Protein AF-A0A1Q9BQ95-F1 (afdb_monomer)

Mean predicted aligned error: 15.98 Å

pLDDT: mean 78.34, std 15.78, range [41.81, 95.62]

Foldseek 3Di:
DDPPPPQDADPVRHRLLLQLVNVHVQADPVSHRQLPDLVNVRVQADPVSDRQCPDLVRHPQADPVRHGQLLDLVNVRVQADPVRHRQLPDLVNCHVLADPVSHGPLVVVCCVPPPPPDPPPPCPVLVVVVVVCVVVPFDKDAFDWAAPPPVPDDDPDRTDTARMWTDDPVGIDTDHDDPPPPVVHDPVSVRDDD

Structure (mmCIF, N/CA/C/O backbone):
data_AF-A0A1Q9BQ95-F1
#
_entry.id   AF-A0A1Q9BQ95-F1
#
loop_
_atom_site.group_PDB
_atom_site.id
_atom_site.type_symbol
_atom_site.label_atom_id
_atom_site.label_alt_id
_atom_site.label_comp_id
_atom_site.label_asym_id
_atom_site.label_entity_id
_atom_site.label_seq_id
_atom_site.pdbx_PDB_ins_code
_atom_site.Cartn_x
_atom_site.Cartn_y
_atom_site.Cartn_z
_atom_site.occupancy
_atom_site.B_iso_or_equiv
_atom_site.auth_seq_id
_atom_site.auth_comp_id
_atom_site.auth_asym_id
_atom_site.auth_atom_id
_atom_site.pdbx_PDB_model_num
ATOM 1 N N . MET A 1 1 ? 40.239 18.089 -3.382 1.00 42.66 1 MET A N 1
ATOM 2 C CA . MET A 1 1 ? 39.044 18.071 -2.507 1.00 42.66 1 MET A CA 1
ATOM 3 C C . MET A 1 1 ? 37.860 18.615 -3.298 1.00 42.66 1 MET A C 1
ATOM 5 O O . MET A 1 1 ? 37.881 19.783 -3.655 1.00 42.66 1 MET A O 1
ATOM 9 N N . ALA A 1 2 ? 36.881 17.781 -3.662 1.00 45.66 2 ALA A N 1
ATOM 10 C CA . ALA A 1 2 ? 35.714 18.238 -4.421 1.00 45.66 2 ALA A CA 1
ATOM 11 C C . ALA A 1 2 ? 34.747 18.983 -3.486 1.00 45.66 2 ALA A C 1
ATOM 13 O O . ALA A 1 2 ? 34.166 18.387 -2.578 1.00 45.66 2 ALA A O 1
ATOM 14 N N . THR A 1 3 ? 34.589 20.291 -3.681 1.00 49.84 3 THR A N 1
ATOM 15 C CA . THR A 1 3 ? 33.637 21.112 -2.930 1.00 49.84 3 THR A CA 1
ATOM 16 C C . THR A 1 3 ? 32.211 20.692 -3.296 1.00 49.84 3 THR A C 1
ATOM 18 O O . THR A 1 3 ? 31.736 20.909 -4.409 1.00 49.84 3 THR A O 1
ATOM 21 N N . ARG A 1 4 ? 31.500 20.053 -2.358 1.00 57.25 4 ARG A N 1
ATOM 22 C CA . ARG A 1 4 ? 30.067 19.745 -2.501 1.00 57.25 4 ARG A CA 1
ATOM 23 C C . ARG A 1 4 ? 29.286 21.059 -2.525 1.00 57.25 4 ARG A C 1
ATOM 25 O O . ARG A 1 4 ? 28.937 21.602 -1.482 1.00 57.25 4 ARG A O 1
ATOM 32 N N . THR A 1 5 ? 29.006 21.580 -3.717 1.00 62.25 5 THR A N 1
ATOM 33 C CA . THR A 1 5 ? 28.144 22.752 -3.894 1.00 62.25 5 THR A CA 1
ATOM 34 C C . THR A 1 5 ? 26.729 22.390 -3.442 1.00 62.25 5 THR A C 1
ATOM 36 O O . THR A 1 5 ? 26.029 21.614 -4.098 1.00 62.25 5 THR A O 1
ATOM 39 N N . ILE A 1 6 ? 26.293 22.928 -2.303 1.00 66.94 6 ILE A N 1
ATOM 40 C CA . ILE A 1 6 ? 24.918 22.757 -1.828 1.00 66.94 6 ILE A CA 1
ATOM 41 C C . ILE A 1 6 ? 24.011 23.536 -2.783 1.00 66.94 6 ILE A C 1
ATOM 43 O O . ILE A 1 6 ? 23.937 24.764 -2.746 1.00 66.94 6 ILE A O 1
ATOM 47 N N . ARG A 1 7 ? 23.336 22.822 -3.689 1.00 70.94 7 ARG A N 1
ATOM 48 C CA . ARG A 1 7 ? 22.369 23.423 -4.614 1.00 70.94 7 ARG A CA 1
ATOM 49 C C . ARG A 1 7 ? 21.190 23.967 -3.803 1.00 70.94 7 ARG A C 1
ATOM 51 O O . ARG A 1 7 ? 20.366 23.186 -3.327 1.00 70.94 7 ARG A O 1
ATOM 58 N N . LYS A 1 8 ? 21.106 25.294 -3.652 1.00 81.50 8 LYS A N 1
ATOM 59 C CA . LYS A 1 8 ? 19.970 25.966 -3.000 1.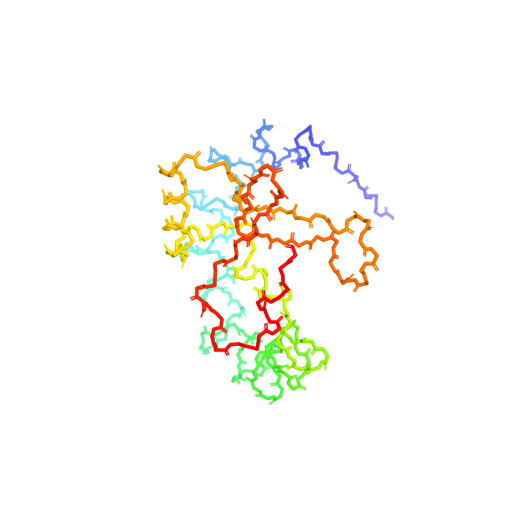00 81.50 8 LYS A CA 1
ATOM 60 C C . LYS A 1 8 ? 18.659 25.549 -3.683 1.00 81.50 8 LYS A C 1
ATOM 62 O O . LYS A 1 8 ? 18.527 25.634 -4.908 1.00 81.50 8 LYS A O 1
ATOM 67 N N . LYS A 1 9 ? 17.708 25.057 -2.884 1.00 90.62 9 LYS A N 1
ATOM 68 C CA . LYS A 1 9 ? 16.341 24.744 -3.323 1.00 90.62 9 LYS A CA 1
ATOM 69 C C . LYS A 1 9 ? 15.585 26.052 -3.595 1.00 90.62 9 LYS A C 1
ATOM 71 O O . LYS A 1 9 ? 15.891 27.078 -2.996 1.00 90.62 9 LYS A O 1
ATOM 76 N N . CYS A 1 10 ? 14.637 26.028 -4.528 1.00 92.06 10 CYS A N 1
ATOM 77 C CA . CYS A 1 10 ? 13.718 27.144 -4.755 1.00 92.06 10 CYS A CA 1
ATOM 78 C C . CYS A 1 10 ? 12.721 27.267 -3.577 1.00 92.06 10 CYS A C 1
ATOM 80 O O . CYS A 1 10 ? 12.642 26.331 -2.775 1.00 92.06 10 CYS A O 1
ATOM 82 N N . PRO A 1 11 ? 11.932 28.356 -3.466 1.00 92.50 11 PRO A N 1
ATOM 83 C CA . PRO A 1 11 ? 10.886 28.484 -2.437 1.00 92.50 11 PRO A CA 1
ATOM 84 C C . PRO A 1 11 ? 9.874 27.325 -2.427 1.00 92.50 11 PRO A C 1
ATOM 86 O O . PRO A 1 11 ? 9.298 27.024 -1.392 1.00 92.50 11 PRO A O 1
ATOM 89 N N . HIS A 1 12 ? 9.725 26.598 -3.538 1.00 90.25 12 HIS A N 1
ATOM 90 C CA . HIS A 1 12 ? 8.885 25.396 -3.639 1.00 90.25 12 HIS A CA 1
ATOM 91 C C . HIS A 1 12 ? 9.584 24.099 -3.174 1.00 90.25 12 HIS A C 1
ATOM 93 O O . HIS A 1 12 ? 9.119 22.998 -3.465 1.00 90.25 12 HIS A O 1
ATOM 99 N N . GLY A 1 13 ? 10.764 24.186 -2.548 1.00 90.94 13 GLY A N 1
ATOM 100 C CA . GLY A 1 13 ? 11.507 23.035 -2.017 1.00 90.94 13 GLY A CA 1
ATOM 101 C C . GLY A 1 13 ? 12.155 22.116 -3.067 1.00 90.94 13 GLY A C 1
ATOM 102 O O . GLY A 1 13 ? 12.732 21.083 -2.716 1.00 90.94 13 GLY A O 1
ATOM 103 N N . ARG A 1 14 ? 12.105 22.477 -4.356 1.00 89.75 14 ARG A N 1
ATOM 104 C CA . ARG A 1 14 ? 12.671 21.703 -5.479 1.00 89.75 14 ARG A CA 1
ATOM 105 C C . ARG A 1 14 ? 13.996 22.301 -5.954 1.00 89.75 14 ARG A C 1
ATOM 107 O O . ARG A 1 14 ? 14.307 23.459 -5.687 1.00 89.75 14 ARG A O 1
ATOM 114 N N . GLN A 1 15 ? 14.797 21.535 -6.697 1.00 91.75 15 GLN A N 1
ATOM 115 C CA . GLN A 1 15 ? 15.918 22.132 -7.434 1.00 91.75 15 GLN A CA 1
ATOM 116 C C . GLN A 1 15 ? 15.349 23.092 -8.486 1.00 91.75 15 GLN A C 1
ATOM 118 O O . GLN A 1 15 ? 14.455 22.702 -9.235 1.00 91.75 15 GLN A O 1
ATOM 123 N N . ARG A 1 16 ? 15.852 24.334 -8.555 1.00 90.12 16 ARG A N 1
ATOM 124 C CA . ARG A 1 16 ? 15.245 25.405 -9.373 1.00 90.12 16 ARG A CA 1
ATOM 125 C C . ARG A 1 16 ? 15.034 25.007 -10.839 1.00 90.12 16 ARG A C 1
ATOM 127 O O . ARG A 1 16 ? 13.977 25.272 -11.393 1.00 90.12 16 ARG A O 1
ATOM 134 N N . HIS A 1 17 ? 15.989 24.292 -11.438 1.00 91.62 17 HIS A N 1
ATOM 135 C CA . HIS A 1 17 ? 15.889 23.830 -12.828 1.00 91.62 17 HIS A CA 1
ATOM 136 C C . HIS A 1 17 ? 14.876 22.687 -13.057 1.00 91.62 17 HIS A C 1
ATOM 138 O O . HIS A 1 17 ? 14.529 22.426 -14.202 1.00 91.62 17 HIS A O 1
ATOM 144 N N . LEU A 1 18 ? 14.391 22.025 -11.999 1.00 91.94 18 LEU A N 1
ATOM 145 C CA . LEU A 1 18 ? 13.373 20.960 -12.033 1.00 91.94 18 LEU A CA 1
ATOM 146 C C . LEU A 1 18 ? 12.042 21.408 -11.409 1.00 91.94 18 LEU A C 1
ATOM 148 O O . LEU A 1 18 ? 11.187 20.579 -11.093 1.00 91.94 18 LEU A O 1
ATOM 152 N N . CYS A 1 19 ? 11.870 22.705 -11.161 1.00 93.44 19 CYS A N 1
ATOM 153 C CA . CYS A 1 19 ? 10.651 23.232 -10.573 1.00 93.44 19 CYS A CA 1
ATOM 154 C C . CYS A 1 19 ? 9.703 23.714 -11.685 1.00 93.44 19 CYS A C 1
ATOM 156 O O . CYS A 1 19 ? 10.066 24.648 -12.402 1.00 93.44 19 CYS A O 1
ATOM 158 N N . PRO A 1 20 ? 8.507 23.114 -11.833 1.00 91.38 20 PRO A N 1
ATOM 159 C CA . PRO A 1 20 ? 7.539 23.536 -12.844 1.00 91.38 20 PRO A CA 1
ATOM 160 C C . PRO A 1 20 ? 6.974 24.928 -12.556 1.00 91.38 20 PRO A C 1
ATOM 162 O O . PRO A 1 2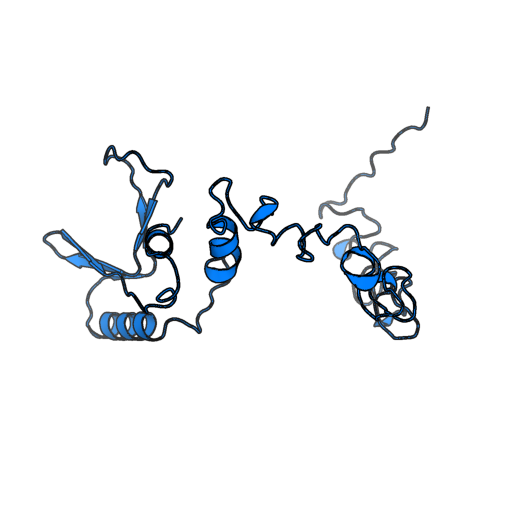0 ? 6.677 25.659 -13.491 1.00 91.38 20 PRO A O 1
ATOM 165 N N . ASP A 1 21 ? 6.884 25.316 -11.284 1.00 92.50 21 ASP A N 1
ATOM 166 C CA . ASP A 1 21 ? 6.356 26.620 -10.859 1.00 92.50 21 ASP A CA 1
ATOM 167 C C . ASP A 1 21 ? 7.382 27.749 -11.027 1.00 92.50 21 ASP A C 1
ATOM 169 O O . ASP A 1 21 ? 7.020 28.910 -11.148 1.00 92.50 21 ASP A O 1
ATOM 173 N N . CYS A 1 22 ? 8.676 27.414 -11.095 1.00 92.25 22 CYS A N 1
ATOM 174 C CA . CYS A 1 22 ? 9.731 28.366 -11.454 1.00 92.25 22 CYS A CA 1
ATOM 175 C C . CYS A 1 22 ? 10.045 28.378 -12.960 1.00 92.25 22 CYS A C 1
ATOM 177 O O . CYS A 1 22 ? 11.022 29.014 -13.349 1.00 92.25 22 CYS A O 1
ATOM 179 N N . GLY A 1 23 ? 9.323 27.611 -13.789 1.00 88.25 23 GLY A N 1
ATOM 180 C CA . GLY A 1 23 ? 9.651 27.461 -15.212 1.00 88.25 23 GLY A CA 1
ATOM 181 C C . GLY A 1 23 ? 11.051 26.880 -15.457 1.00 88.25 23 GLY A C 1
ATOM 182 O O . GLY A 1 23 ? 11.743 27.281 -16.388 1.00 88.25 23 GLY A O 1
ATOM 183 N N . GLY A 1 24 ? 11.517 25.979 -14.583 1.00 92.56 24 GLY A N 1
ATOM 184 C CA . GLY A 1 24 ? 12.884 25.460 -14.625 1.00 92.56 24 GLY A CA 1
ATOM 185 C C . GLY A 1 24 ? 13.257 24.845 -15.980 1.00 92.56 24 GLY A C 1
ATOM 186 O O . GLY A 1 24 ? 12.469 24.120 -16.577 1.00 92.56 24 GLY A O 1
ATOM 187 N N . ALA A 1 25 ? 14.493 25.070 -16.441 1.00 93.12 25 ALA A N 1
ATOM 188 C CA . ALA A 1 25 ? 14.961 24.661 -17.775 1.00 93.12 25 ALA A CA 1
ATOM 189 C C . ALA A 1 25 ? 14.859 23.147 -18.078 1.00 93.12 25 ALA A C 1
ATOM 191 O O . ALA A 1 25 ? 14.862 22.739 -19.243 1.00 93.12 25 ALA A O 1
ATOM 192 N N . GLY A 1 26 ? 14.771 22.305 -17.044 1.00 92.94 26 GLY A N 1
ATOM 193 C CA . GLY A 1 26 ? 14.554 20.862 -17.148 1.00 92.94 26 GLY A CA 1
ATOM 194 C C . GLY A 1 26 ? 13.085 20.447 -17.286 1.00 92.94 26 GLY A C 1
ATOM 195 O O . GLY A 1 26 ? 12.814 19.250 -17.369 1.00 92.94 26 GLY A O 1
ATOM 196 N N . ILE A 1 27 ? 12.146 21.394 -17.306 1.00 95.62 27 ILE A N 1
ATOM 197 C CA . ILE A 1 27 ? 10.702 21.168 -17.431 1.00 95.62 27 ILE A CA 1
ATOM 198 C C . ILE A 1 27 ? 10.251 21.466 -18.868 1.00 95.62 27 ILE A C 1
ATOM 200 O O . ILE A 1 27 ? 10.735 22.405 -19.496 1.00 95.62 27 ILE A O 1
ATOM 204 N N . CYS A 1 28 ? 9.378 20.627 -19.429 1.00 94.75 28 CYS A N 1
ATOM 205 C CA . CYS A 1 28 ? 8.785 20.836 -20.752 1.00 94.75 28 CYS A CA 1
ATOM 206 C C . CYS A 1 28 ? 7.474 21.635 -20.672 1.00 94.75 28 CYS A C 1
ATOM 208 O O . CYS A 1 28 ? 6.945 21.872 -19.586 1.00 94.75 28 CYS A O 1
ATOM 210 N N . GLN A 1 29 ? 6.906 21.982 -21.830 1.00 93.56 29 GLN A N 1
ATOM 211 C CA . GLN A 1 29 ? 5.613 22.673 -21.930 1.00 93.56 29 GLN A CA 1
ATOM 212 C C . GLN A 1 29 ? 4.460 21.929 -21.226 1.00 93.56 29 GLN A C 1
ATOM 214 O O . GLN A 1 29 ? 3.555 22.557 -20.693 1.00 93.56 29 GLN A O 1
ATOM 219 N N . HIS A 1 30 ? 4.541 20.598 -21.109 1.00 94.12 30 HIS A N 1
ATOM 220 C CA . HIS A 1 30 ? 3.566 19.771 -20.383 1.00 94.12 30 HIS A CA 1
ATOM 221 C C . HIS A 1 30 ? 3.768 19.786 -18.852 1.00 94.12 30 HIS A C 1
ATOM 223 O O . HIS A 1 30 ? 3.245 18.926 -18.147 1.00 94.12 30 HIS A O 1
ATOM 229 N N . ARG A 1 31 ? 4.591 20.705 -18.322 1.00 92.81 31 ARG A N 1
ATOM 230 C CA . ARG A 1 31 ? 4.951 20.841 -16.894 1.00 92.81 31 ARG A CA 1
ATOM 231 C C . ARG A 1 31 ? 5.563 19.578 -16.260 1.00 92.81 31 ARG A C 1
ATOM 233 O O . ARG A 1 31 ? 5.576 19.427 -15.039 1.00 92.81 31 ARG A O 1
ATOM 240 N N . ARG A 1 32 ? 6.129 18.683 -17.077 1.00 93.19 32 ARG A N 1
ATOM 241 C CA . ARG A 1 32 ? 6.846 17.460 -16.663 1.00 93.19 32 ARG A CA 1
ATOM 242 C C . ARG A 1 32 ? 8.352 17.639 -16.847 1.00 93.19 32 ARG A C 1
ATOM 244 O O . ARG A 1 32 ? 8.788 18.438 -17.671 1.00 93.19 32 ARG A O 1
ATOM 251 N N . GLN A 1 33 ? 9.171 16.878 -16.119 1.00 94.31 33 GLN A N 1
ATOM 252 C CA . GLN A 1 33 ? 10.611 16.839 -16.404 1.00 94.31 33 GLN A CA 1
ATOM 253 C C . GLN A 1 33 ? 10.835 16.301 -17.822 1.00 94.31 33 GLN A C 1
ATOM 255 O O . GLN A 1 33 ? 10.273 15.264 -18.171 1.00 94.31 33 GLN A O 1
ATOM 260 N N . LYS A 1 34 ? 11.655 16.984 -18.630 1.00 94.31 34 LYS A N 1
ATOM 261 C CA . LYS A 1 34 ? 11.848 16.696 -20.065 1.00 94.31 34 LYS A CA 1
ATOM 262 C C . LYS A 1 34 ? 12.169 15.225 -20.336 1.00 94.31 34 LYS A C 1
ATOM 264 O O . LYS A 1 34 ? 11.539 14.605 -21.183 1.00 94.31 34 LYS A O 1
ATOM 269 N N . HIS A 1 35 ? 13.080 14.637 -19.560 1.00 93.50 35 HIS A N 1
ATOM 270 C CA . HIS A 1 35 ? 13.472 13.233 -19.715 1.00 93.50 35 HIS A CA 1
ATOM 271 C C . HIS A 1 35 ? 12.371 12.228 -19.320 1.00 93.50 35 HIS A C 1
ATOM 273 O O . HIS A 1 35 ? 12.416 11.087 -19.765 1.00 93.50 35 HIS A O 1
ATOM 279 N N . ASN A 1 36 ? 11.375 12.647 -18.530 1.00 93.62 36 ASN A N 1
ATOM 280 C CA . ASN A 1 36 ? 10.223 11.850 -18.084 1.00 93.62 36 ASN A CA 1
ATOM 281 C C . ASN A 1 36 ? 8.911 12.232 -18.795 1.00 93.62 36 ASN A C 1
ATOM 283 O O . ASN A 1 36 ? 7.836 11.800 -18.383 1.00 93.62 36 ASN A O 1
ATOM 287 N N . CYS A 1 37 ? 8.955 13.037 -19.858 1.00 93.50 37 CYS A N 1
ATOM 288 C CA . CYS A 1 37 ? 7.759 13.402 -20.607 1.00 93.50 37 CYS A CA 1
ATOM 289 C C . CYS A 1 37 ? 7.603 12.514 -21.846 1.00 93.50 37 CYS A C 1
ATOM 291 O O . CYS A 1 37 ? 8.366 12.649 -22.798 1.00 93.50 37 CYS A O 1
ATOM 293 N N . ARG A 1 38 ? 6.590 11.640 -21.852 1.00 91.50 38 ARG A N 1
ATOM 294 C CA . ARG A 1 38 ? 6.299 10.751 -22.989 1.00 91.50 38 ARG A CA 1
ATOM 295 C C . ARG A 1 38 ? 5.969 11.524 -24.270 1.00 91.50 38 ARG A C 1
ATOM 297 O O . ARG A 1 38 ? 6.473 11.175 -25.326 1.00 91.50 38 ARG A O 1
ATOM 304 N N . GLU A 1 39 ? 5.177 12.589 -24.158 1.00 91.56 39 GLU A N 1
ATOM 305 C CA . GLU A 1 39 ? 4.764 13.439 -25.290 1.00 91.56 39 GLU A CA 1
ATOM 306 C C . GLU A 1 39 ? 5.944 14.178 -25.936 1.00 91.56 39 GLU A C 1
ATOM 308 O O . GLU A 1 39 ? 5.930 14.438 -27.130 1.00 91.56 39 GLU A O 1
ATOM 313 N N . CYS A 1 40 ? 6.996 14.477 -25.167 1.00 92.75 40 CYS A N 1
ATOM 314 C CA . CYS A 1 40 ? 8.224 15.076 -25.695 1.00 92.75 40 CYS A CA 1
ATOM 315 C C . CYS A 1 40 ? 9.255 14.036 -26.167 1.00 92.75 40 CYS A C 1
ATOM 317 O O . CYS A 1 40 ? 10.388 14.416 -26.447 1.00 92.75 40 CYS A O 1
ATOM 319 N N . GLY A 1 41 ? 8.927 12.737 -26.168 1.00 88.44 41 GLY A N 1
ATOM 320 C CA . GLY A 1 41 ? 9.904 11.682 -26.457 1.00 88.44 41 GLY A CA 1
ATOM 321 C C . GLY A 1 41 ? 11.041 11.625 -25.431 1.00 88.44 41 GLY A C 1
ATOM 322 O O . GLY A 1 41 ? 12.192 11.383 -25.783 1.00 88.44 41 GLY A O 1
ATOM 323 N N . GLY A 1 42 ? 10.738 11.911 -24.159 1.00 93.94 42 GLY A N 1
ATOM 324 C CA . GLY A 1 42 ? 11.721 11.993 -23.083 1.00 93.94 42 GLY A CA 1
ATOM 325 C C . GLY A 1 42 ? 12.648 10.777 -23.033 1.00 93.94 42 GLY A C 1
ATOM 326 O O . GLY A 1 42 ? 12.216 9.638 -23.205 1.00 93.94 42 GLY A O 1
ATOM 327 N N . SER A 1 43 ? 13.931 11.018 -22.753 1.00 93.19 43 SER A N 1
ATOM 328 C CA . SER A 1 43 ? 15.002 10.019 -22.865 1.00 93.19 43 SER A CA 1
ATOM 329 C C . SER A 1 43 ? 14.845 8.773 -21.984 1.00 93.19 43 SER A C 1
ATOM 331 O O . SER A 1 43 ? 15.551 7.788 -22.217 1.00 93.19 43 SER A O 1
ATOM 333 N N . ASN A 1 44 ? 13.931 8.775 -21.007 1.00 93.81 44 ASN A N 1
ATOM 334 C CA . ASN A 1 44 ? 13.607 7.598 -20.203 1.00 93.81 44 ASN A CA 1
ATOM 335 C C . ASN A 1 44 ? 12.628 6.630 -20.875 1.00 93.81 44 ASN A C 1
ATOM 337 O O . ASN A 1 44 ? 12.478 5.512 -20.379 1.00 93.81 44 ASN A O 1
ATOM 341 N N . PHE A 1 45 ? 11.993 7.013 -21.981 1.00 93.19 45 PHE A N 1
ATOM 342 C CA . PHE A 1 45 ? 11.137 6.138 -22.778 1.00 93.19 45 PHE A CA 1
ATOM 343 C C . PHE A 1 45 ? 11.936 5.523 -23.933 1.00 93.19 45 PHE A C 1
ATOM 345 O O . PHE A 1 45 ? 12.840 6.152 -24.482 1.00 93.19 45 PHE A O 1
ATOM 352 N N . CYS A 1 46 ? 11.659 4.264 -24.267 1.00 92.31 46 CYS A N 1
ATOM 353 C CA . CYS A 1 46 ? 12.173 3.637 -25.485 1.00 92.31 46 CYS A CA 1
ATOM 354 C C . CYS A 1 46 ? 11.225 3.873 -26.668 1.00 92.31 46 CYS A C 1
ATOM 356 O O . CYS A 1 46 ? 10.112 4.365 -26.487 1.00 92.31 46 CYS A O 1
ATOM 358 N N . GLU A 1 47 ? 11.646 3.459 -27.863 1.00 89.69 47 GLU A N 1
ATOM 359 C CA . GLU A 1 47 ? 10.828 3.484 -29.087 1.00 89.69 47 GLU A CA 1
ATOM 360 C C . GLU A 1 47 ? 9.483 2.750 -28.934 1.00 89.69 47 GLU A C 1
ATOM 362 O O . GLU A 1 47 ? 8.477 3.163 -29.497 1.00 89.69 47 GLU A O 1
ATOM 367 N N . HIS A 1 48 ? 9.417 1.743 -28.055 1.00 88.62 48 HIS A N 1
ATOM 368 C CA . HIS A 1 48 ? 8.181 1.034 -27.707 1.00 88.62 48 HIS A CA 1
ATOM 369 C C . HIS A 1 48 ? 7.226 1.845 -26.804 1.00 88.62 48 HIS A C 1
ATOM 371 O O . HIS A 1 48 ? 6.239 1.309 -26.298 1.00 88.62 48 HIS A O 1
ATOM 377 N N . GLY A 1 49 ? 7.548 3.104 -26.486 1.00 86.94 49 GLY A N 1
ATOM 378 C CA . GLY A 1 49 ? 6.738 3.982 -25.636 1.00 86.94 49 GLY A CA 1
ATOM 379 C C . GLY A 1 49 ? 6.671 3.573 -24.159 1.00 86.94 49 GLY A C 1
ATOM 380 O O . GLY A 1 49 ? 5.860 4.117 -23.408 1.00 86.94 49 GLY A O 1
ATOM 381 N N . ARG A 1 50 ? 7.507 2.621 -23.725 1.00 89.88 50 ARG A N 1
ATOM 382 C CA . ARG A 1 50 ? 7.630 2.168 -22.328 1.00 89.88 50 ARG A CA 1
ATOM 383 C C . ARG A 1 50 ? 8.849 2.807 -21.674 1.00 89.88 50 ARG A C 1
ATOM 385 O O . ARG A 1 50 ? 9.817 3.133 -22.355 1.00 89.88 50 ARG A O 1
ATOM 392 N N . HIS A 1 51 ? 8.843 2.930 -20.348 1.00 91.31 51 HIS A N 1
ATOM 393 C CA . HIS A 1 51 ? 10.065 3.272 -19.618 1.00 91.31 51 HIS A CA 1
ATOM 394 C C . HIS A 1 51 ? 11.163 2.250 -19.942 1.00 91.31 51 HIS A C 1
ATOM 396 O O . HIS A 1 51 ? 10.926 1.046 -19.835 1.00 91.31 51 HIS A O 1
ATOM 402 N N . LYS A 1 52 ? 12.360 2.719 -20.313 1.00 90.19 52 LYS A N 1
ATOM 403 C CA . LYS A 1 52 ? 13.480 1.883 -20.781 1.00 90.19 52 LYS A CA 1
ATOM 404 C C . LYS A 1 52 ? 13.773 0.717 -19.842 1.00 90.19 52 LYS A C 1
ATOM 406 O O . LYS A 1 52 ? 13.886 -0.408 -20.304 1.00 90.19 52 LYS A O 1
ATOM 411 N N . HIS A 1 53 ? 13.793 0.967 -18.533 1.00 87.12 53 HIS A N 1
ATOM 412 C CA . HIS A 1 53 ? 14.071 -0.044 -17.508 1.00 87.12 53 HIS A CA 1
ATOM 413 C C . HIS A 1 53 ? 12.937 -1.074 -17.318 1.00 87.12 53 HIS A C 1
ATOM 415 O O . HIS A 1 53 ? 13.188 -2.178 -16.840 1.00 87.12 53 HIS A O 1
ATOM 421 N N . HIS A 1 54 ? 11.707 -0.756 -17.732 1.00 87.12 54 HIS A N 1
ATOM 422 C CA . HIS A 1 54 ? 10.544 -1.656 -17.684 1.00 87.12 54 HIS A CA 1
ATOM 423 C C . HIS A 1 54 ? 10.225 -2.315 -19.031 1.00 87.12 54 HIS A C 1
ATOM 425 O O . HIS A 1 54 ? 9.372 -3.201 -19.106 1.00 87.12 54 HIS A O 1
ATOM 431 N N . CYS A 1 55 ? 10.874 -1.894 -20.115 1.00 89.75 55 CYS A N 1
ATOM 432 C CA . CYS A 1 55 ? 10.642 -2.485 -21.419 1.00 89.75 55 CYS A CA 1
ATOM 433 C C . CYS A 1 55 ? 11.380 -3.818 -21.532 1.00 89.75 55 CYS A C 1
ATOM 435 O O . CYS A 1 55 ? 12.602 -3.838 -21.493 1.00 89.75 55 CYS A O 1
ATOM 437 N N . ARG A 1 56 ? 10.654 -4.924 -21.727 1.00 86.38 56 ARG A N 1
ATOM 438 C CA . ARG A 1 56 ? 11.256 -6.261 -21.886 1.00 86.38 56 ARG A CA 1
ATOM 439 C C . ARG A 1 56 ? 12.248 -6.344 -23.050 1.00 86.38 56 ARG A C 1
ATOM 441 O O . ARG A 1 56 ? 13.247 -7.028 -22.919 1.00 86.38 56 ARG A O 1
ATOM 448 N N . ALA A 1 57 ? 11.982 -5.629 -24.145 1.00 84.38 57 ALA A N 1
ATOM 449 C CA . ALA A 1 57 ? 12.840 -5.627 -25.329 1.00 84.38 57 ALA A CA 1
ATOM 450 C C . ALA A 1 57 ? 14.098 -4.752 -25.171 1.00 84.38 57 ALA A C 1
ATOM 452 O O . ALA A 1 57 ? 15.099 -5.000 -25.828 1.00 84.38 57 ALA A O 1
ATOM 453 N N . CYS A 1 58 ? 14.063 -3.729 -24.305 1.00 87.38 58 CYS A N 1
ATOM 454 C CA . CYS A 1 58 ? 15.174 -2.776 -24.156 1.00 87.38 58 CYS A CA 1
ATOM 455 C C . CYS A 1 58 ? 15.947 -2.927 -22.838 1.00 87.38 58 CYS A C 1
ATOM 457 O O . CYS A 1 58 ? 17.059 -2.423 -22.717 1.00 87.38 58 CYS A O 1
ATOM 459 N N . SER A 1 59 ? 15.343 -3.541 -21.821 1.00 88.31 59 SER A N 1
ATOM 460 C CA . SER A 1 59 ? 15.906 -3.639 -20.478 1.00 88.31 59 SER A CA 1
ATOM 461 C C . SER A 1 59 ? 16.667 -4.942 -20.304 1.00 88.31 59 SER A C 1
ATOM 463 O O . SER A 1 59 ? 16.118 -6.030 -20.464 1.00 88.31 59 SER A O 1
ATOM 465 N N . SER A 1 60 ? 17.907 -4.830 -19.837 1.00 87.75 60 SER A N 1
ATOM 466 C CA . SER A 1 60 ? 18.723 -5.974 -19.429 1.00 87.75 60 SER A CA 1
ATOM 467 C C . SER A 1 60 ? 18.235 -6.637 -18.135 1.00 87.75 60 SER A C 1
ATOM 469 O O . SER A 1 60 ? 18.793 -7.660 -17.733 1.00 87.75 60 SER A O 1
ATOM 471 N N . SER A 1 61 ? 17.213 -6.079 -17.472 1.00 89.44 61 SER A N 1
ATOM 472 C CA . SER A 1 61 ? 16.647 -6.606 -16.227 1.00 89.44 61 SER A CA 1
ATOM 473 C C . SER A 1 61 ? 15.714 -7.801 -16.426 1.00 89.44 61 SER A C 1
ATOM 475 O O . SER A 1 61 ? 15.346 -8.424 -15.432 1.00 89.44 61 SER A O 1
ATOM 477 N N . PHE A 1 62 ? 15.329 -8.139 -17.660 1.00 91.25 62 PHE A N 1
ATOM 478 C CA . PHE A 1 62 ? 14.515 -9.320 -17.965 1.00 91.25 62 PHE A CA 1
ATOM 479 C C . PHE A 1 62 ? 15.382 -10.448 -18.538 1.00 91.25 62 PHE A C 1
ATOM 481 O O . PHE A 1 62 ? 16.359 -10.187 -19.237 1.00 91.25 62 PHE A O 1
ATOM 488 N N . CYS A 1 63 ? 15.074 -11.696 -18.189 1.00 91.06 63 CYS A N 1
ATOM 489 C CA . CYS A 1 63 ? 15.701 -12.878 -18.782 1.00 91.06 63 CYS A CA 1
ATOM 490 C C . CYS A 1 63 ? 14.953 -13.332 -20.042 1.00 91.06 63 CYS A C 1
ATOM 492 O O . CYS A 1 63 ? 13.864 -12.838 -20.342 1.00 91.06 63 CYS A O 1
ATOM 494 N N . GLU A 1 64 ? 15.516 -14.318 -20.740 1.00 89.25 64 GLU A N 1
ATOM 495 C CA . GLU A 1 64 ? 14.903 -14.970 -21.906 1.00 89.25 64 GLU A CA 1
ATOM 496 C C . GLU A 1 64 ? 13.524 -15.580 -21.606 1.00 89.25 64 GLU A C 1
ATOM 498 O O . GLU A 1 64 ? 12.635 -15.543 -22.450 1.00 89.25 64 GLU A O 1
ATOM 503 N N . HIS A 1 65 ? 13.278 -15.998 -20.358 1.00 88.38 65 HIS A N 1
ATOM 504 C CA . HIS A 1 65 ? 11.966 -16.467 -19.894 1.00 88.38 65 HIS A CA 1
ATOM 505 C C . HIS A 1 65 ? 10.913 -15.344 -19.763 1.00 88.38 65 HIS A C 1
ATOM 507 O O . HIS A 1 65 ? 9.813 -15.571 -19.256 1.00 88.38 65 HIS A O 1
ATOM 513 N N . GLY A 1 66 ? 11.248 -14.098 -20.114 1.00 85.88 66 GLY A N 1
ATOM 514 C CA . GLY A 1 66 ? 10.354 -12.939 -20.027 1.00 85.88 66 GLY A CA 1
ATOM 515 C C . GLY A 1 66 ? 10.059 -12.461 -18.598 1.00 85.88 66 GLY A C 1
ATOM 516 O O . GLY A 1 66 ? 9.193 -11.602 -18.397 1.00 85.88 66 GLY A O 1
ATOM 517 N N . ARG A 1 67 ? 10.773 -12.993 -17.598 1.00 89.62 67 ARG A N 1
ATOM 518 C CA . ARG A 1 67 ? 10.665 -12.629 -16.174 1.00 89.62 67 ARG A CA 1
ATOM 519 C C . ARG A 1 67 ? 11.769 -11.646 -15.797 1.00 89.62 67 ARG A C 1
ATOM 521 O O . ARG A 1 67 ? 12.808 -11.600 -16.447 1.00 89.62 67 ARG A O 1
ATOM 528 N N . GLN A 1 68 ? 11.579 -10.859 -14.739 1.00 90.94 68 GLN A N 1
ATOM 529 C CA . GLN A 1 68 ? 12.696 -10.087 -14.183 1.00 90.94 68 GLN A CA 1
ATOM 530 C C . GLN A 1 68 ? 13.782 -11.052 -13.694 1.00 90.94 68 GLN A C 1
ATOM 532 O O . GLN A 1 68 ? 13.471 -11.973 -12.943 1.00 90.94 68 GLN A O 1
ATOM 537 N N . LYS A 1 69 ? 15.044 -10.831 -14.082 1.00 91.94 69 LYS A N 1
ATOM 538 C CA . LYS A 1 69 ? 16.190 -11.697 -13.754 1.00 91.94 69 LYS A CA 1
ATOM 539 C C . LYS A 1 69 ? 16.278 -11.986 -12.260 1.00 91.94 69 LYS A C 1
ATOM 541 O O . LYS A 1 69 ? 16.430 -13.134 -11.871 1.00 91.94 69 LYS A O 1
ATOM 546 N N . TRP A 1 70 ? 16.094 -10.961 -11.425 1.00 92.06 70 TRP A N 1
ATOM 547 C CA . TRP A 1 70 ? 16.129 -11.092 -9.966 1.00 92.06 70 TRP A CA 1
ATOM 548 C C . TRP A 1 70 ? 15.020 -11.998 -9.398 1.00 92.06 70 TRP A C 1
ATOM 550 O O . TRP A 1 70 ? 15.218 -12.604 -8.354 1.00 92.06 70 TRP A O 1
ATOM 560 N N . LEU A 1 71 ? 13.886 -12.144 -10.089 1.00 92.12 71 LEU A N 1
ATOM 561 C CA . LEU A 1 71 ? 12.739 -12.966 -9.672 1.00 92.12 71 LEU A CA 1
ATOM 562 C C . LEU A 1 71 ? 12.573 -14.246 -10.508 1.00 92.12 71 LEU A C 1
ATOM 564 O O . LEU A 1 71 ? 11.583 -14.964 -10.360 1.00 92.12 71 LEU A O 1
ATOM 568 N N . CYS A 1 72 ? 13.494 -14.532 -11.426 1.00 91.62 72 CYS A N 1
ATOM 569 C CA . CYS A 1 72 ? 13.394 -15.701 -12.283 1.00 91.62 72 CYS A CA 1
ATOM 570 C C . CYS A 1 72 ? 13.985 -16.918 -11.572 1.00 91.62 72 CYS A C 1
ATOM 572 O O . CYS A 1 72 ? 15.193 -16.982 -11.360 1.00 91.62 72 CYS A O 1
ATOM 574 N N . ARG A 1 73 ? 13.128 -17.887 -11.232 1.00 88.75 73 ARG A N 1
ATOM 575 C CA . ARG A 1 73 ? 13.544 -19.162 -10.633 1.00 88.75 73 ARG A CA 1
ATOM 576 C C . ARG A 1 73 ? 14.510 -19.921 -11.546 1.00 88.75 73 ARG A C 1
ATOM 578 O O . ARG A 1 73 ? 15.549 -20.359 -11.076 1.00 88.75 73 ARG A O 1
ATOM 585 N N . ASP A 1 74 ? 14.192 -19.998 -12.834 1.00 88.25 74 ASP A N 1
ATOM 586 C CA . ASP A 1 74 ? 14.957 -20.775 -13.819 1.00 88.25 74 ASP A CA 1
ATOM 587 C C . ASP A 1 74 ? 16.357 -20.184 -14.060 1.00 88.25 74 ASP A C 1
ATOM 589 O O . ASP A 1 74 ? 17.302 -20.904 -14.352 1.00 88.25 74 ASP A O 1
ATOM 593 N N . CYS A 1 75 ? 16.521 -18.871 -13.855 1.00 90.56 75 CYS A N 1
ATOM 594 C CA . CYS A 1 75 ? 17.821 -18.197 -13.911 1.00 90.56 75 CYS A CA 1
ATOM 595 C C . CYS A 1 75 ? 18.541 -18.117 -12.552 1.00 90.56 75 CYS A C 1
ATOM 597 O O . CYS A 1 75 ? 19.553 -17.425 -12.459 1.00 90.56 75 CYS A O 1
ATOM 599 N N . GLY A 1 76 ? 18.006 -18.717 -11.481 1.00 85.81 76 GLY A N 1
ATOM 600 C CA . GLY A 1 76 ? 18.588 -18.603 -10.137 1.00 85.81 76 GLY A CA 1
ATOM 601 C C . GLY A 1 76 ? 18.582 -17.173 -9.578 1.00 85.81 76 GLY A C 1
ATOM 602 O O . GLY A 1 76 ? 19.491 -16.773 -8.853 1.00 85.81 76 GLY A O 1
ATOM 603 N N . GLY A 1 77 ? 17.581 -16.367 -9.945 1.00 90.38 77 GLY A N 1
ATOM 604 C CA . GLY A 1 77 ? 17.471 -14.967 -9.547 1.00 90.38 77 GLY A CA 1
ATOM 605 C C . GLY A 1 77 ? 17.547 -14.770 -8.031 1.00 90.38 77 GLY A C 1
ATOM 606 O O . GLY A 1 77 ? 16.828 -15.417 -7.275 1.00 90.38 77 GLY A O 1
ATOM 607 N N . GLY A 1 78 ? 18.378 -13.823 -7.577 1.00 91.38 78 GLY A N 1
ATOM 608 C CA . GLY A 1 78 ? 18.679 -13.616 -6.152 1.00 91.38 78 GLY A CA 1
ATOM 609 C C . GLY A 1 78 ? 17.504 -13.194 -5.254 1.00 91.38 78 GLY A C 1
ATOM 610 O O . GLY A 1 78 ? 17.682 -13.088 -4.039 1.00 91.38 78 GLY A O 1
ATOM 611 N N . GLY A 1 79 ? 16.324 -12.931 -5.817 1.00 92.31 79 GLY A N 1
ATOM 612 C CA . GLY A 1 79 ? 15.069 -12.683 -5.107 1.00 92.31 79 GLY A CA 1
ATOM 613 C C . GLY A 1 79 ? 14.281 -13.956 -4.792 1.00 92.31 79 GLY A C 1
ATOM 614 O O . GLY A 1 79 ? 13.298 -13.885 -4.055 1.00 92.31 79 GLY A O 1
ATOM 615 N N . ILE A 1 80 ? 14.715 -15.109 -5.304 1.00 93.81 80 ILE A N 1
ATOM 616 C CA . ILE A 1 80 ? 14.167 -16.434 -5.013 1.00 93.81 80 ILE A CA 1
ATOM 617 C C . ILE A 1 80 ? 15.049 -17.116 -3.953 1.00 93.81 80 ILE A C 1
ATOM 619 O O . ILE A 1 80 ? 16.273 -16.994 -3.983 1.00 93.81 80 ILE A O 1
ATOM 623 N N . CYS A 1 81 ? 14.440 -17.757 -2.956 1.00 93.06 81 CYS A N 1
ATOM 624 C CA . CYS A 1 81 ? 15.152 -18.562 -1.959 1.00 93.06 81 CYS A CA 1
ATOM 625 C C . CYS A 1 81 ? 15.341 -20.009 -2.437 1.00 93.06 81 CYS A C 1
ATOM 627 O O . CYS A 1 81 ? 14.757 -20.418 -3.440 1.00 93.06 81 CYS A O 1
ATOM 629 N N . GLU A 1 82 ? 16.101 -20.802 -1.683 1.00 90.94 82 GLU A N 1
ATOM 630 C CA . GLU A 1 82 ? 16.304 -22.236 -1.947 1.00 90.94 82 GLU A CA 1
ATOM 631 C C . GLU A 1 82 ? 14.992 -23.039 -2.002 1.00 90.94 82 GLU A C 1
ATOM 633 O O . GLU A 1 82 ? 14.866 -23.971 -2.787 1.00 90.94 82 GLU A O 1
ATOM 638 N N . HIS A 1 83 ? 13.952 -22.595 -1.286 1.00 89.56 83 HIS A N 1
ATOM 639 C CA . HIS A 1 83 ? 12.603 -23.174 -1.343 1.00 89.56 83 HIS A CA 1
ATOM 640 C C . HIS A 1 83 ? 11.831 -22.825 -2.634 1.00 89.56 83 HIS A C 1
ATOM 642 O O . HIS A 1 83 ? 10.636 -23.109 -2.755 1.00 89.56 83 HIS A O 1
ATOM 648 N N . GLY A 1 84 ? 12.454 -22.114 -3.578 1.00 88.12 84 GLY A N 1
ATOM 649 C CA . GLY A 1 84 ? 11.847 -21.671 -4.832 1.00 88.12 84 GLY A CA 1
ATOM 650 C C . GLY A 1 84 ? 10.831 -20.530 -4.687 1.00 88.12 84 GLY A C 1
ATOM 651 O O . GLY A 1 84 ? 10.189 -20.147 -5.669 1.00 88.12 84 GLY A O 1
ATOM 652 N N . ARG A 1 85 ? 10.648 -19.966 -3.490 1.00 90.00 85 ARG A N 1
ATOM 653 C CA . ARG A 1 85 ? 9.695 -18.873 -3.217 1.00 90.00 85 ARG A CA 1
ATOM 654 C C . ARG A 1 85 ? 10.401 -17.522 -3.290 1.00 90.00 85 ARG A C 1
ATOM 656 O O . ARG A 1 85 ? 11.613 -17.442 -3.124 1.00 90.00 85 ARG A O 1
ATOM 663 N N . GLN A 1 86 ? 9.658 -16.437 -3.507 1.00 91.62 86 GLN A N 1
ATOM 664 C CA . GLN A 1 86 ? 10.240 -15.101 -3.351 1.00 91.62 86 GLN A CA 1
ATOM 665 C C . GLN A 1 86 ? 10.652 -14.901 -1.890 1.00 91.62 86 GLN A C 1
ATOM 667 O O . GLN A 1 86 ? 9.858 -15.179 -0.994 1.00 91.62 86 GLN A O 1
ATOM 672 N N . LYS A 1 87 ? 11.871 -14.407 -1.647 1.00 92.38 87 LYS A N 1
ATOM 673 C CA . LYS A 1 87 ? 12.473 -14.317 -0.304 1.00 92.38 87 LYS A CA 1
ATOM 674 C C . LYS A 1 87 ? 11.576 -13.610 0.710 1.00 92.38 87 LYS A C 1
ATOM 676 O O . LYS A 1 87 ? 11.408 -14.101 1.819 1.00 92.38 87 LYS A O 1
ATOM 681 N N . HIS A 1 88 ? 10.944 -12.502 0.319 1.00 87.94 88 HIS A N 1
ATOM 682 C CA . HIS A 1 88 ? 10.050 -11.756 1.210 1.00 87.94 88 HIS A CA 1
ATOM 683 C C . HIS A 1 88 ? 8.788 -12.541 1.604 1.00 87.94 88 HIS A C 1
ATOM 685 O O . HIS A 1 88 ? 8.247 -12.311 2.679 1.00 87.94 88 HIS A O 1
ATOM 691 N N . ASN A 1 89 ? 8.354 -13.491 0.772 1.00 87.25 89 ASN A N 1
ATOM 692 C CA . ASN A 1 89 ? 7.159 -14.308 0.975 1.00 87.25 89 ASN A CA 1
ATOM 693 C C . ASN A 1 89 ? 7.494 -15.770 1.340 1.00 87.25 89 ASN A C 1
ATOM 695 O O . ASN A 1 89 ? 6.658 -16.664 1.196 1.00 87.25 89 ASN A O 1
ATOM 699 N N . CYS A 1 90 ? 8.716 -16.049 1.798 1.00 88.94 90 CYS A N 1
ATOM 700 C CA . CYS A 1 90 ? 9.101 -17.380 2.249 1.00 88.94 90 CYS A CA 1
ATOM 701 C C . CYS A 1 90 ? 9.041 -17.467 3.775 1.00 88.94 90 CYS A C 1
ATOM 703 O O . CYS A 1 90 ? 9.895 -16.899 4.454 1.00 88.94 90 CYS A O 1
ATOM 705 N N . ARG A 1 91 ? 8.057 -18.204 4.303 1.00 83.38 91 ARG A N 1
ATOM 706 C CA . ARG A 1 91 ? 7.906 -18.458 5.746 1.00 83.38 91 ARG A CA 1
ATOM 707 C C . ARG A 1 91 ? 9.155 -19.109 6.336 1.00 83.38 91 ARG A C 1
ATOM 709 O O . ARG A 1 91 ? 9.653 -18.642 7.351 1.00 83.38 91 ARG A O 1
ATOM 716 N N . ASP A 1 92 ? 9.687 -20.110 5.644 1.00 84.69 92 ASP A N 1
ATOM 717 C CA . ASP A 1 92 ? 10.835 -20.904 6.096 1.00 84.69 92 ASP A CA 1
ATOM 718 C C . ASP A 1 92 ? 12.136 -20.080 6.132 1.00 84.69 92 ASP A C 1
ATOM 720 O O . ASP A 1 92 ? 13.064 -20.404 6.860 1.00 84.69 92 ASP A O 1
ATOM 724 N N . CYS A 1 93 ? 12.190 -18.962 5.393 1.00 88.81 93 CYS A N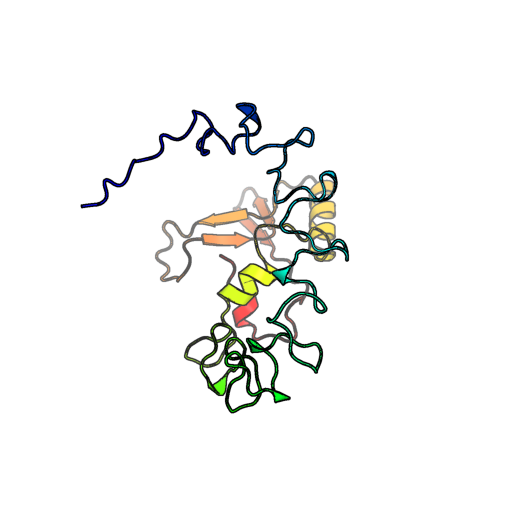 1
ATOM 725 C CA . CYS A 1 93 ? 13.319 -18.027 5.422 1.00 88.81 93 CYS A CA 1
ATOM 726 C C . CYS A 1 93 ? 13.075 -16.816 6.339 1.00 88.81 93 CYS A C 1
ATOM 728 O O . CYS A 1 93 ? 13.854 -15.867 6.287 1.00 88.81 93 CYS A O 1
ATOM 730 N N . GLY A 1 94 ? 11.965 -16.776 7.088 1.00 82.56 94 GLY A N 1
ATOM 731 C CA . GLY A 1 94 ? 11.583 -15.593 7.866 1.00 82.56 94 GLY A CA 1
ATOM 732 C C . GLY A 1 94 ? 11.374 -14.348 6.995 1.00 82.56 94 GLY A C 1
ATOM 733 O O . GLY A 1 94 ? 11.740 -13.240 7.388 1.00 82.56 94 GLY A O 1
ATOM 734 N N . GLY A 1 95 ? 10.842 -14.528 5.779 1.00 86.06 95 GLY A N 1
ATOM 735 C CA . GLY A 1 95 ? 10.620 -13.446 4.820 1.00 86.06 95 GLY A CA 1
ATOM 736 C C . GLY A 1 95 ? 9.862 -12.269 5.436 1.00 86.06 95 GLY A C 1
ATOM 737 O O . GLY A 1 95 ? 9.064 -12.450 6.350 1.00 86.06 95 GLY A O 1
ATOM 738 N N . SER A 1 96 ? 10.077 -11.050 4.934 1.00 82.50 96 SER A N 1
ATOM 739 C CA . SER A 1 96 ? 9.517 -9.824 5.529 1.00 82.50 96 SER A CA 1
ATOM 740 C C . SER A 1 96 ? 7.982 -9.775 5.604 1.00 82.50 96 SER A C 1
ATOM 742 O O . SER A 1 96 ? 7.442 -8.959 6.349 1.00 82.50 96 SER A O 1
ATOM 744 N N . SER A 1 97 ? 7.273 -10.654 4.890 1.00 79.94 97 SER A N 1
ATOM 745 C CA . SER A 1 97 ? 5.831 -10.874 5.034 1.00 79.94 97 SER A CA 1
ATOM 746 C C . SER A 1 97 ? 5.440 -11.697 6.270 1.00 79.94 97 SER A C 1
ATOM 748 O O . SER A 1 97 ? 4.248 -11.815 6.538 1.00 79.94 97 SER A O 1
ATOM 750 N N . PHE A 1 98 ? 6.390 -12.251 7.030 1.00 72.81 98 PHE A N 1
ATOM 751 C CA . PHE A 1 98 ? 6.175 -13.093 8.213 1.00 72.81 98 PHE A CA 1
ATOM 752 C C . PHE A 1 98 ? 6.879 -12.528 9.459 1.00 72.81 98 PHE A C 1
ATOM 754 O O . PHE A 1 98 ? 7.918 -11.868 9.367 1.00 72.81 98 PHE A O 1
ATOM 761 N N . CYS A 1 99 ? 6.276 -12.699 10.636 1.00 69.75 99 CYS A N 1
ATOM 762 C CA . CYS A 1 99 ? 6.931 -12.417 11.911 1.00 69.75 99 CYS A CA 1
ATOM 763 C C . CYS A 1 99 ? 7.922 -13.539 12.250 1.00 69.75 99 CYS A C 1
ATOM 765 O O . CYS A 1 99 ? 7.936 -14.580 11.594 1.00 69.75 99 CYS A O 1
ATOM 767 N N . GLU A 1 100 ? 8.733 -13.339 13.286 1.00 63.81 100 GLU A N 1
ATOM 768 C CA . GLU A 1 100 ? 9.682 -14.356 13.767 1.00 63.81 100 GLU A CA 1
ATOM 769 C C . GLU A 1 100 ? 9.001 -15.683 14.145 1.00 63.81 100 GLU A C 1
ATOM 771 O O . GLU A 1 100 ? 9.572 -16.750 13.958 1.00 63.81 100 GLU A O 1
ATOM 776 N N . HIS A 1 101 ? 7.726 -15.635 14.544 1.00 63.34 101 HIS A N 1
ATOM 777 C CA . HIS A 1 101 ? 6.896 -16.807 14.838 1.00 63.34 101 HIS A CA 1
ATOM 778 C C . HIS A 1 101 ? 6.317 -17.494 13.582 1.00 63.34 101 HIS A C 1
ATOM 780 O O . HIS A 1 101 ? 5.469 -18.382 13.682 1.00 63.34 101 HIS A O 1
ATOM 786 N N . GLY A 1 102 ? 6.698 -17.058 12.376 1.00 57.78 102 GLY A N 1
ATOM 787 C CA . GLY A 1 102 ? 6.261 -17.644 11.105 1.00 57.78 102 GLY A CA 1
ATOM 788 C C . GLY A 1 102 ? 4.801 -17.365 10.723 1.00 57.78 102 GLY A C 1
ATOM 789 O O . GLY A 1 102 ? 4.315 -17.924 9.737 1.00 57.78 102 GLY A O 1
ATOM 790 N N . ARG A 1 103 ? 4.093 -16.504 11.465 1.00 64.75 103 ARG A N 1
ATOM 791 C CA . ARG A 1 103 ? 2.758 -15.992 11.100 1.00 64.75 103 ARG A CA 1
ATOM 792 C C . ARG A 1 103 ? 2.912 -14.809 10.148 1.00 64.75 103 ARG A C 1
ATOM 794 O O . ARG A 1 103 ? 3.932 -14.126 10.191 1.00 64.75 103 ARG A O 1
ATOM 801 N N . ARG A 1 104 ? 1.937 -14.541 9.274 1.00 69.12 104 ARG A N 1
ATOM 802 C CA . ARG A 1 104 ? 1.998 -13.353 8.397 1.00 69.12 104 ARG A CA 1
ATOM 803 C C . ARG A 1 104 ? 2.095 -12.084 9.257 1.00 69.12 104 ARG A C 1
ATOM 805 O O . ARG A 1 104 ? 1.379 -11.971 10.246 1.00 69.12 104 ARG A O 1
ATOM 812 N N . ARG A 1 105 ? 2.977 -11.136 8.909 1.00 64.00 105 ARG A N 1
ATOM 813 C CA . ARG A 1 105 ? 3.104 -9.869 9.647 1.00 64.00 105 ARG A CA 1
ATOM 814 C C . ARG A 1 105 ? 1.805 -9.098 9.515 1.00 64.00 105 ARG A C 1
ATOM 816 O O . ARG A 1 105 ? 1.481 -8.631 8.420 1.00 64.00 105 ARG A O 1
ATOM 823 N N . LEU A 1 106 ? 1.135 -8.900 10.641 1.00 58.00 106 LEU A N 1
ATOM 824 C CA . LEU A 1 106 ? -0.108 -8.150 10.718 1.00 58.00 106 LEU A CA 1
ATOM 825 C C . LEU A 1 106 ? 0.040 -6.747 10.109 1.00 58.00 106 LEU A C 1
ATOM 827 O O . LEU A 1 106 ? -0.756 -6.378 9.268 1.00 58.00 106 LEU A O 1
ATOM 831 N N . VAL A 1 107 ? 1.139 -6.030 10.357 1.00 60.50 107 VAL A N 1
ATOM 832 C CA . VAL A 1 107 ? 1.389 -4.700 9.753 1.00 60.50 107 VAL A CA 1
ATOM 833 C C . VAL A 1 107 ? 1.361 -4.719 8.215 1.00 60.50 107 VAL A C 1
ATOM 835 O O . VAL A 1 107 ? 0.892 -3.778 7.578 1.00 60.50 107 VAL A O 1
ATOM 838 N N . SER A 1 108 ? 1.857 -5.792 7.587 1.00 59.75 108 SER A N 1
ATOM 839 C CA . SER A 1 108 ? 1.808 -5.933 6.123 1.00 59.75 108 SER A CA 1
ATOM 840 C C . SER A 1 108 ? 0.388 -6.200 5.616 1.00 59.75 108 SER A C 1
ATOM 842 O O . SER A 1 108 ? 0.015 -5.717 4.549 1.00 59.75 108 SER A O 1
ATOM 844 N N . HIS A 1 109 ? -0.407 -6.916 6.412 1.00 58.84 109 HIS A N 1
ATOM 845 C CA . HIS A 1 109 ? -1.829 -7.129 6.191 1.00 58.84 109 HIS A CA 1
ATOM 846 C C . HIS A 1 109 ? -2.615 -5.817 6.370 1.00 58.84 109 HIS A C 1
ATOM 848 O O . HIS A 1 109 ? -3.305 -5.395 5.448 1.00 58.84 109 HIS A O 1
ATOM 854 N N . MET A 1 110 ? -2.409 -5.099 7.475 1.00 56.25 110 MET A N 1
ATOM 855 C CA . MET A 1 110 ? -3.073 -3.829 7.777 1.00 56.25 110 MET A CA 1
ATOM 856 C C . MET A 1 110 ? -2.816 -2.776 6.704 1.00 56.25 110 MET A C 1
ATOM 858 O O . MET A 1 110 ? -3.754 -2.198 6.178 1.00 56.25 110 MET A O 1
ATOM 862 N N . ARG A 1 111 ? -1.575 -2.608 6.233 1.00 59.56 111 ARG A N 1
ATOM 863 C CA . ARG A 1 111 ? -1.290 -1.678 5.121 1.00 59.56 111 ARG A CA 1
ATOM 864 C C . ARG A 1 111 ? -1.953 -2.066 3.796 1.00 59.56 111 ARG A C 1
ATOM 866 O O . ARG A 1 111 ? -2.247 -1.190 2.990 1.00 59.56 111 ARG A O 1
ATOM 873 N N . ALA A 1 112 ? -2.147 -3.358 3.538 1.00 56.16 112 ALA A N 1
ATOM 874 C CA . ALA A 1 112 ? -2.738 -3.849 2.293 1.00 56.16 112 ALA A CA 1
ATOM 875 C C . ALA A 1 112 ? -4.279 -3.833 2.303 1.00 56.16 112 ALA A C 1
ATOM 877 O O . ALA A 1 112 ? -4.897 -3.698 1.242 1.00 56.16 112 ALA A O 1
ATOM 878 N N . PHE A 1 113 ? -4.893 -3.985 3.480 1.00 50.38 113 PHE A N 1
ATOM 879 C CA . PHE A 1 113 ? -6.339 -4.174 3.627 1.00 50.38 113 PHE A CA 1
ATOM 880 C C . PHE A 1 113 ? -7.046 -3.062 4.420 1.00 50.38 113 PHE A C 1
ATOM 882 O O . PHE A 1 113 ? -8.222 -2.830 4.157 1.00 50.38 113 PHE A O 1
ATOM 889 N N . HIS A 1 114 ? -6.328 -2.328 5.275 1.00 53.38 114 HIS A N 1
ATOM 890 C CA . HIS A 1 114 ? -6.841 -1.295 6.189 1.00 53.38 114 HIS A CA 1
ATOM 891 C C . HIS A 1 114 ? -6.077 0.049 6.119 1.00 53.38 114 HIS A C 1
ATOM 893 O O . HIS A 1 114 ? -6.267 0.900 6.976 1.00 53.38 114 HIS A O 1
ATOM 899 N N . GLY A 1 115 ? -5.199 0.266 5.128 1.00 53.09 115 GLY A N 1
ATOM 900 C CA . GLY A 1 115 ? -4.506 1.555 4.961 1.00 53.09 115 GLY A CA 1
ATOM 901 C C . GLY A 1 115 ? -5.452 2.706 4.581 1.00 53.09 115 GLY A C 1
ATOM 902 O O . GLY A 1 115 ? -6.548 2.450 4.089 1.00 53.09 115 GLY A O 1
ATOM 903 N N . ASP A 1 116 ? -4.981 3.954 4.730 1.00 48.59 116 ASP A N 1
ATOM 904 C CA . ASP A 1 116 ? -5.696 5.252 4.593 1.00 48.59 116 ASP A CA 1
ATOM 905 C C . ASP A 1 116 ? -6.456 5.514 3.272 1.00 48.59 116 ASP A C 1
ATOM 907 O O . ASP A 1 116 ? -6.925 6.624 3.019 1.00 48.59 116 ASP A O 1
ATOM 911 N N . ASN A 1 117 ? -6.557 4.530 2.382 1.00 48.28 117 ASN A N 1
ATOM 912 C CA . ASN A 1 117 ? -7.325 4.628 1.156 1.00 48.28 117 ASN A CA 1
ATOM 913 C C . ASN A 1 117 ? -8.659 3.893 1.362 1.00 48.28 117 ASN A C 1
ATOM 915 O O . ASN A 1 117 ? -8.676 2.656 1.342 1.00 48.28 117 ASN A O 1
ATOM 919 N N . PRO A 1 118 ? -9.771 4.617 1.592 1.00 45.97 118 PRO A N 1
ATOM 920 C CA . PRO A 1 118 ? -11.026 4.011 1.992 1.00 45.97 118 PRO A CA 1
ATOM 921 C C . PRO A 1 118 ? -11.523 3.121 0.858 1.00 45.97 118 PRO A C 1
ATOM 923 O O . PRO A 1 118 ? -11.988 3.594 -0.180 1.00 45.97 118 PRO A O 1
ATOM 926 N N . LYS A 1 119 ? -11.468 1.803 1.058 1.00 43.38 119 LYS A N 1
ATOM 927 C CA . LYS A 1 119 ? -12.310 0.876 0.304 1.00 43.38 119 LYS A CA 1
ATOM 928 C C . LYS A 1 119 ? -13.750 1.076 0.772 1.00 43.38 119 LYS A C 1
ATOM 930 O O . LYS A 1 119 ? -14.322 0.221 1.437 1.00 43.38 119 LYS A O 1
ATOM 935 N N . GLY A 1 120 ? -14.357 2.193 0.377 1.00 41.81 120 GLY A N 1
ATOM 936 C CA . GLY A 1 120 ? -15.796 2.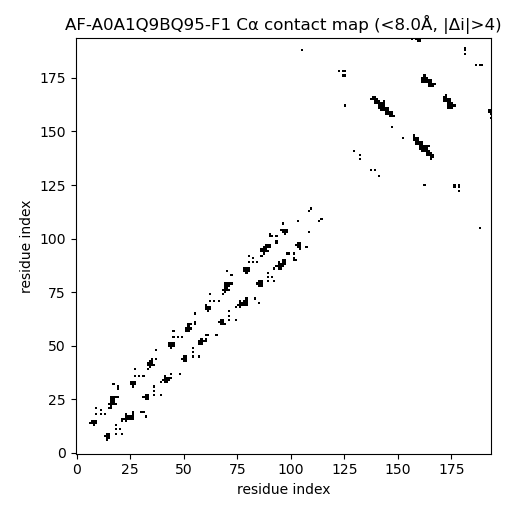446 0.474 1.00 41.81 120 GLY A CA 1
ATOM 937 C C . GLY A 1 120 ? -16.625 1.538 -0.444 1.00 41.81 120 GLY A C 1
ATOM 938 O O . GLY A 1 120 ? -17.614 1.982 -1.008 1.00 41.81 120 GLY A O 1
ATOM 939 N N . LEU A 1 121 ? -16.198 0.289 -0.655 1.00 44.47 121 LEU A N 1
ATOM 940 C CA . LEU A 1 121 ? -16.792 -0.654 -1.604 1.00 44.47 121 LEU A CA 1
ATOM 941 C C . LEU A 1 121 ? -16.884 -2.095 -1.082 1.00 44.47 121 LEU A C 1
ATOM 943 O O . LEU A 1 121 ? -17.405 -2.938 -1.801 1.00 44.47 121 LEU A O 1
ATOM 947 N N . THR A 1 122 ? -16.401 -2.413 0.125 1.00 50.44 122 THR A N 1
ATOM 948 C CA . THR A 1 122 ? -16.427 -3.805 0.621 1.00 50.44 122 THR A CA 1
ATOM 949 C C . THR A 1 122 ? -17.332 -4.041 1.818 1.00 50.44 122 THR A C 1
ATOM 951 O O . THR A 1 122 ? -17.630 -5.197 2.084 1.00 50.44 122 THR A O 1
ATOM 954 N N . LYS A 1 123 ? -17.776 -2.997 2.523 1.00 59.59 123 LYS A N 1
ATOM 955 C CA . LYS A 1 123 ? -18.512 -3.152 3.779 1.00 59.59 123 LYS A CA 1
ATOM 956 C C . LYS A 1 123 ? -20.004 -2.847 3.630 1.00 59.59 123 LYS A C 1
ATOM 958 O O . LYS A 1 123 ? -20.468 -1.736 3.889 1.00 59.59 123 LYS A O 1
ATOM 963 N N . SER A 1 124 ? -20.734 -3.811 3.073 1.00 67.50 124 SER A N 1
ATOM 964 C CA . SER A 1 124 ? -22.146 -3.648 2.709 1.00 67.50 124 SER A CA 1
ATOM 965 C C . SER A 1 124 ? -23.056 -3.548 3.934 1.00 67.50 124 SER A C 1
ATOM 967 O O . SER A 1 124 ? -24.029 -2.796 3.896 1.00 67.50 124 SER A O 1
ATOM 969 N N . LYS A 1 125 ? -22.730 -4.261 5.019 1.00 77.25 125 LYS A N 1
ATOM 970 C CA . LYS A 1 125 ? -23.531 -4.268 6.249 1.00 77.25 125 LYS A CA 1
ATOM 971 C C . LYS A 1 125 ? -23.244 -3.052 7.123 1.00 77.25 125 LYS A C 1
ATOM 973 O O . LYS A 1 125 ? -24.182 -2.489 7.674 1.00 77.25 125 LYS A O 1
ATOM 978 N N . GLU A 1 126 ? -21.994 -2.592 7.215 1.00 79.06 126 GLU A N 1
ATOM 979 C CA . GLU A 1 126 ? -21.685 -1.332 7.915 1.00 79.06 126 GLU A CA 1
ATOM 980 C C . GLU A 1 126 ? -22.443 -0.161 7.291 1.00 79.06 126 GLU A C 1
ATOM 982 O O . GLU A 1 126 ? -23.037 0.651 7.998 1.00 79.06 126 GLU A O 1
ATOM 987 N N . LEU A 1 127 ? -22.487 -0.101 5.957 1.00 78.19 127 LEU A N 1
ATOM 988 C CA . LEU A 1 127 ? -23.234 0.936 5.254 1.00 78.19 127 LEU A CA 1
ATOM 989 C C . LEU A 1 127 ? -24.744 0.847 5.522 1.00 78.19 127 LEU A C 1
ATOM 991 O O . LEU A 1 127 ? -25.395 1.878 5.696 1.00 78.19 127 LEU A O 1
ATOM 995 N N . GLU A 1 128 ? -25.303 -0.362 5.570 1.00 82.44 128 GLU A N 1
ATOM 996 C CA . GLU A 1 128 ? -26.710 -0.586 5.917 1.00 82.44 128 GLU A CA 1
ATOM 997 C C . GLU A 1 128 ? -27.020 -0.087 7.336 1.00 82.44 128 GLU A C 1
ATOM 999 O O . GLU A 1 128 ? -27.952 0.698 7.527 1.00 82.44 128 GLU A O 1
ATOM 1004 N N . VAL A 1 129 ? -26.189 -0.455 8.316 1.00 85.12 129 VAL A N 1
ATOM 1005 C CA . VAL A 1 129 ? -26.311 -0.000 9.709 1.00 85.12 129 VAL A CA 1
ATOM 1006 C C . VAL A 1 129 ? -26.218 1.522 9.796 1.00 85.12 129 VAL A C 1
ATOM 1008 O O . VAL A 1 129 ? -27.079 2.150 10.413 1.00 85.12 129 VAL A O 1
ATOM 1011 N N . HIS A 1 130 ? -25.250 2.142 9.117 1.00 84.38 130 HIS A N 1
ATOM 1012 C CA . HIS A 1 130 ? -25.121 3.599 9.068 1.00 84.38 130 HIS A CA 1
ATOM 1013 C C . HIS A 1 130 ? -26.398 4.267 8.534 1.00 84.38 130 HIS A C 1
ATOM 1015 O O . HIS A 1 130 ? -26.879 5.254 9.094 1.00 84.38 130 HIS A O 1
ATOM 1021 N N . GLN A 1 131 ? -26.970 3.742 7.446 1.00 82.56 131 GLN A N 1
ATOM 1022 C CA . GLN A 1 131 ? -28.198 4.281 6.856 1.00 82.56 131 GLN A CA 1
ATOM 1023 C C . GLN A 1 131 ? -29.414 4.112 7.774 1.00 82.56 131 GLN A C 1
ATOM 1025 O O . GLN A 1 131 ? -30.257 5.009 7.834 1.00 82.56 131 GLN A O 1
ATOM 1030 N N . LEU A 1 132 ? -29.518 2.987 8.486 1.00 90.44 132 LEU A N 1
ATOM 1031 C CA . LEU A 1 132 ? -30.588 2.741 9.453 1.00 90.44 132 LEU A CA 1
ATOM 1032 C C . LEU A 1 132 ? -30.477 3.677 10.661 1.00 90.44 132 LEU A C 1
ATOM 1034 O O . LEU A 1 132 ? -31.467 4.310 11.031 1.00 90.44 132 LEU A O 1
ATOM 1038 N N . LEU A 1 133 ? -29.276 3.834 11.223 1.00 87.38 133 LEU A N 1
ATOM 1039 C CA . LEU A 1 133 ? -29.031 4.748 12.338 1.00 87.38 133 LEU A CA 1
ATOM 1040 C C . LEU A 1 133 ? -29.334 6.196 11.947 1.00 87.38 133 LEU A C 1
ATOM 1042 O O . LEU A 1 133 ? -30.075 6.873 12.658 1.00 87.38 133 LEU A O 1
ATOM 1046 N N . ALA A 1 134 ? -28.885 6.641 10.770 1.00 83.81 134 ALA A N 1
ATOM 1047 C CA . ALA A 1 134 ? -29.182 7.980 10.262 1.00 83.81 134 ALA A CA 1
ATOM 1048 C C . ALA A 1 134 ? -30.693 8.247 10.110 1.00 83.81 134 ALA A C 1
ATOM 1050 O O . ALA A 1 134 ? -31.151 9.360 10.360 1.00 83.81 134 ALA A O 1
ATOM 1051 N N . LYS A 1 135 ? -31.484 7.231 9.738 1.00 89.94 135 LYS A N 1
ATOM 1052 C CA . LYS A 1 135 ? -32.951 7.338 9.626 1.00 89.94 135 LYS A CA 1
ATOM 1053 C C . LYS A 1 135 ? -33.674 7.281 10.973 1.00 89.94 135 LYS A C 1
ATOM 1055 O O . LYS A 1 135 ? -34.796 7.766 11.067 1.00 89.94 135 LYS A O 1
ATOM 1060 N N . SER A 1 136 ? -33.059 6.688 11.994 1.00 87.81 136 SER A N 1
ATOM 1061 C CA . SER A 1 136 ? -33.672 6.500 13.315 1.00 87.81 136 SER A CA 1
ATOM 1062 C C . SER A 1 136 ? -33.740 7.778 14.160 1.00 87.81 136 SER A C 1
ATOM 1064 O O . SER A 1 136 ? -34.502 7.834 15.121 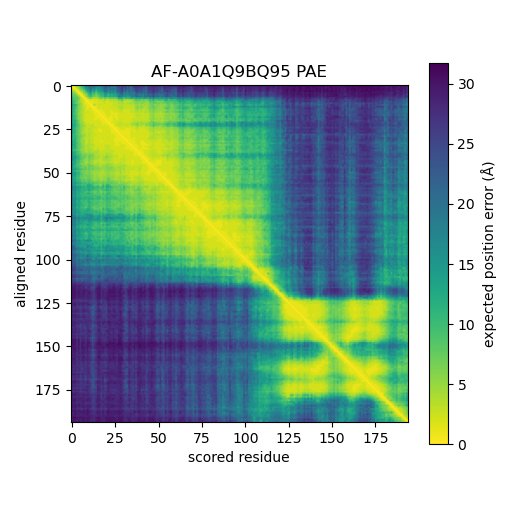1.00 87.81 136 SER A O 1
ATOM 1066 N N . GLY A 1 137 ? -32.936 8.795 13.827 1.00 84.19 137 GLY A N 1
ATOM 1067 C CA . GLY A 1 137 ? -32.801 10.015 14.628 1.00 84.19 137 GLY A CA 1
ATOM 1068 C C . GLY A 1 137 ? -31.968 9.846 15.906 1.00 84.19 137 GLY A C 1
ATOM 1069 O O . GLY A 1 137 ? -31.857 10.792 16.683 1.00 84.19 137 GLY A O 1
ATOM 1070 N N . ILE A 1 138 ? -31.369 8.671 16.131 1.00 87.00 138 ILE A N 1
ATOM 1071 C CA . ILE A 1 138 ? -30.431 8.434 17.234 1.00 87.00 138 ILE A CA 1
ATOM 1072 C C . ILE A 1 138 ? -29.113 9.160 16.942 1.00 87.00 138 ILE A C 1
ATOM 1074 O O . ILE A 1 138 ? -28.616 9.129 15.817 1.00 87.00 138 ILE A O 1
ATOM 1078 N N . GLN A 1 139 ? -28.531 9.806 17.954 1.00 88.56 139 GLN A N 1
ATOM 1079 C CA . GLN A 1 139 ? -27.202 10.408 17.840 1.00 88.56 139 GLN A CA 1
ATOM 1080 C C . GLN A 1 139 ? -26.118 9.329 17.912 1.00 88.56 139 GLN A C 1
ATOM 1082 O O . GLN A 1 139 ? -26.071 8.550 18.867 1.00 88.56 139 GLN A O 1
ATOM 1087 N N . PHE A 1 140 ? -25.236 9.299 16.912 1.00 90.75 140 PHE A N 1
ATOM 1088 C CA . PHE A 1 140 ? -24.129 8.352 16.844 1.00 90.75 140 PHE A CA 1
ATOM 1089 C C . PHE A 1 140 ? -22.891 8.956 16.175 1.00 90.75 140 PHE A C 1
ATOM 1091 O O . PHE A 1 140 ? -22.988 9.890 15.378 1.00 90.75 140 PHE A O 1
ATOM 1098 N N . GLU A 1 141 ? -21.734 8.380 16.480 1.00 89.12 141 GLU A N 1
ATOM 1099 C CA . GLU A 1 141 ? -20.468 8.591 15.786 1.00 89.12 141 GLU A CA 1
ATOM 1100 C C . GLU A 1 141 ? -20.112 7.342 14.978 1.00 89.12 141 GLU A C 1
ATOM 1102 O O . GLU A 1 141 ? -20.330 6.224 15.440 1.00 89.12 141 GLU A O 1
ATOM 1107 N N . TYR A 1 142 ? -19.579 7.531 13.771 1.00 83.19 142 TYR A N 1
ATOM 1108 C CA . TYR A 1 142 ? -19.133 6.464 12.872 1.00 83.19 142 TYR A CA 1
ATOM 1109 C C . TYR A 1 142 ? -17.608 6.497 12.758 1.00 83.19 142 TYR A C 1
ATOM 1111 O O . TYR A 1 142 ? -17.040 7.582 12.633 1.00 83.19 142 TYR A O 1
ATOM 1119 N N . GLN A 1 143 ? -16.960 5.328 12.770 1.00 79.69 143 GLN A N 1
ATOM 1120 C CA . GLN A 1 143 ? -15.501 5.183 12.686 1.00 79.69 143 GLN A CA 1
ATOM 1121 C C . GLN A 1 143 ? -14.766 5.965 13.786 1.00 79.69 143 GLN A C 1
ATOM 1123 O O . GLN A 1 143 ? -13.913 6.822 13.534 1.00 79.69 143 GLN A O 1
ATOM 1128 N N . HIS A 1 144 ? -15.142 5.690 15.032 1.00 81.31 144 HIS A N 1
ATOM 1129 C CA . HIS A 1 144 ? -14.715 6.457 16.190 1.00 81.31 144 HIS A CA 1
ATOM 1130 C C . HIS A 1 144 ? -13.475 5.858 16.865 1.00 81.31 144 HIS A C 1
ATOM 1132 O O . HIS A 1 144 ? -13.377 4.652 17.085 1.00 81.31 144 HIS A O 1
ATOM 1138 N N . HIS A 1 145 ? -12.536 6.720 17.257 1.00 79.75 145 HIS A N 1
ATOM 1139 C CA . HIS A 1 145 ? -11.338 6.313 17.989 1.00 79.75 145 HIS A CA 1
ATOM 1140 C C . HIS A 1 145 ? -11.535 6.513 19.491 1.00 79.75 145 HIS A C 1
ATOM 1142 O O . HIS A 1 145 ? -11.622 7.644 19.965 1.00 79.75 145 HIS A O 1
ATOM 1148 N N . LEU A 1 146 ? -11.504 5.419 20.245 1.00 76.81 146 LEU A N 1
ATOM 1149 C CA . LEU A 1 146 ? -11.613 5.411 21.699 1.00 76.81 146 LEU A CA 1
ATOM 1150 C C . LEU A 1 146 ? -10.210 5.391 22.324 1.00 76.81 146 LEU A C 1
ATOM 1152 O O . LEU A 1 146 ? -9.531 4.362 22.277 1.00 76.81 146 LEU A O 1
ATOM 1156 N N . PRO A 1 147 ? -9.719 6.499 22.906 1.00 75.25 147 PRO A N 1
ATOM 1157 C CA . PRO A 1 147 ? -8.403 6.511 23.528 1.00 75.25 147 PRO A CA 1
ATOM 1158 C C . PRO A 1 147 ? -8.408 5.685 24.819 1.00 75.25 147 PRO A C 1
ATOM 1160 O O . PRO A 1 147 ? -9.250 5.888 25.688 1.00 75.25 147 PRO A O 1
ATOM 1163 N N . PHE A 1 148 ? -7.392 4.848 25.026 1.00 69.50 148 PHE A N 1
ATOM 1164 C CA . PHE A 1 148 ? -7.203 4.110 26.288 1.00 69.50 148 PHE A CA 1
ATOM 1165 C C . PHE A 1 148 ? -6.639 4.981 27.424 1.00 69.50 148 PHE A C 1
ATOM 1167 O O . PHE A 1 148 ? -6.028 4.503 28.382 1.00 69.50 148 PHE A O 1
ATOM 1174 N N . ARG A 1 149 ? -6.778 6.304 27.322 1.00 58.72 149 ARG A N 1
ATOM 1175 C CA . ARG A 1 149 ? -6.171 7.220 28.281 1.00 58.72 149 ARG A CA 1
ATOM 1176 C C . ARG A 1 149 ? -6.925 7.107 29.611 1.00 58.72 149 ARG A C 1
ATOM 1178 O O . ARG A 1 149 ? -8.052 7.570 29.718 1.00 58.72 149 ARG A O 1
ATOM 1185 N N . GLY A 1 150 ? -6.283 6.511 30.616 1.00 57.66 150 GLY A N 1
ATOM 1186 C CA . GLY A 1 150 ? -6.798 6.426 31.988 1.00 57.66 150 GLY A CA 1
ATOM 1187 C C . GLY A 1 150 ? -7.377 5.072 32.415 1.00 57.66 150 GLY A C 1
ATOM 1188 O O . GLY A 1 150 ? -7.777 4.956 33.566 1.00 57.66 150 GLY A O 1
ATOM 1189 N N . CYS A 1 151 ? -7.390 4.045 31.555 1.00 62.50 151 CYS A N 1
ATOM 1190 C CA . CYS A 1 151 ? -7.908 2.713 31.914 1.00 62.50 151 CYS A CA 1
ATOM 1191 C C . CYS A 1 151 ? -6.848 1.711 32.408 1.00 62.50 151 CYS A C 1
ATOM 1193 O O . CYS A 1 151 ? -7.201 0.593 32.765 1.00 62.50 151 CYS A O 1
ATOM 1195 N N . GLY A 1 152 ? -5.565 2.095 32.467 1.00 57.91 152 GLY A N 1
ATOM 1196 C CA . GLY A 1 152 ? -4.501 1.265 33.058 1.00 57.91 152 GLY A CA 1
ATOM 1197 C C . GLY A 1 152 ? -4.237 -0.063 32.336 1.00 57.91 152 GLY A C 1
ATOM 1198 O O . GLY A 1 152 ? -3.624 -0.953 32.914 1.00 57.91 152 GLY A O 1
ATOM 1199 N N . LEU A 1 153 ? -4.711 -0.210 31.097 1.00 63.03 153 LEU A N 1
ATOM 1200 C CA . LEU A 1 153 ? -4.533 -1.417 30.294 1.00 63.03 153 LEU A CA 1
ATOM 1201 C C . LEU A 1 153 ? -3.132 -1.444 29.668 1.00 63.03 153 LEU A C 1
ATOM 1203 O O . LEU A 1 153 ? -2.737 -0.499 28.983 1.00 63.03 153 LEU A O 1
ATOM 1207 N N . GLU A 1 154 ? -2.404 -2.545 29.855 1.00 58.38 154 GLU A N 1
ATOM 1208 C CA . GLU A 1 154 ? -1.187 -2.834 29.094 1.00 58.38 154 GLU A CA 1
ATOM 1209 C C . GLU A 1 154 ? -1.580 -3.305 27.683 1.00 58.38 154 GLU A C 1
ATOM 1211 O O . GLU A 1 154 ? -2.051 -4.425 27.496 1.00 58.38 154 GLU A O 1
ATOM 1216 N N . SER A 1 155 ? -1.433 -2.429 26.685 1.00 61.72 155 SER A N 1
ATOM 1217 C CA . SER A 1 155 ? -1.741 -2.717 25.278 1.00 61.72 155 SER A CA 1
ATOM 1218 C C . SER A 1 155 ? -0.607 -2.257 24.361 1.00 61.72 155 SER A C 1
ATOM 1220 O O . SER A 1 155 ? 0.067 -1.263 24.628 1.00 61.72 155 SER A O 1
ATOM 1222 N N . GLU A 1 156 ? -0.421 -2.960 23.241 1.00 59.59 156 GLU A N 1
ATOM 1223 C CA . GLU A 1 156 ? 0.480 -2.544 22.156 1.00 59.59 156 GLU A CA 1
ATOM 1224 C C . GLU A 1 156 ? -0.050 -1.311 21.389 1.00 59.59 156 GLU A C 1
ATOM 1226 O O . GLU A 1 156 ? 0.714 -0.664 20.671 1.00 59.59 156 GLU A O 1
ATOM 1231 N N . THR A 1 157 ? -1.338 -0.964 21.534 1.00 57.72 157 THR A N 1
ATOM 1232 C CA . THR A 1 157 ? -1.982 0.203 20.903 1.00 57.72 157 THR A CA 1
ATOM 1233 C C . THR A 1 157 ? -2.425 1.241 21.939 1.00 57.72 157 THR A C 1
ATOM 1235 O O . THR A 1 157 ? -2.676 0.934 23.101 1.00 57.72 157 THR A O 1
ATOM 1238 N N . THR A 1 158 ? -2.538 2.508 21.520 1.00 66.81 158 THR A N 1
ATOM 1239 C CA . THR A 1 158 ? -2.937 3.631 22.405 1.00 66.81 158 THR A CA 1
ATOM 1240 C C . THR A 1 158 ? -4.433 3.961 22.355 1.00 66.81 158 THR A C 1
ATOM 1242 O O . THR A 1 158 ? -4.906 4.852 23.067 1.00 66.81 158 THR A O 1
ATOM 1245 N N . ARG A 1 159 ? -5.176 3.271 21.489 1.00 70.88 159 ARG A N 1
ATOM 1246 C CA . ARG A 1 159 ? -6.588 3.501 21.185 1.00 70.88 159 ARG A CA 1
ATOM 1247 C C . ARG A 1 159 ? -7.242 2.203 20.700 1.00 70.88 159 ARG A C 1
ATOM 1249 O O . ARG A 1 159 ? -6.545 1.343 20.162 1.00 70.88 159 ARG A O 1
ATOM 1256 N N . ALA A 1 160 ? -8.555 2.107 20.874 1.00 74.06 160 ALA A N 1
ATOM 1257 C CA . ALA A 1 160 ? -9.427 1.195 20.142 1.00 74.06 160 ALA A CA 1
ATOM 1258 C C . ALA A 1 160 ? -10.132 1.954 19.015 1.00 74.06 160 ALA A C 1
ATOM 1260 O O . ALA A 1 160 ? -10.308 3.173 19.085 1.00 74.06 160 ALA A O 1
ATOM 1261 N N . PHE A 1 161 ? -10.557 1.219 17.998 1.00 74.56 161 PHE A N 1
ATOM 1262 C CA . PHE A 1 161 ? -11.372 1.737 16.913 1.00 74.56 161 PHE A CA 1
ATOM 1263 C C . PHE A 1 161 ? -12.726 1.044 16.950 1.00 74.56 161 PHE A C 1
ATOM 1265 O O . PHE A 1 161 ? -12.752 -0.182 16.940 1.00 74.56 161 PHE A O 1
ATOM 1272 N N . ALA A 1 162 ? -13.796 1.834 16.990 1.00 83.06 162 ALA A N 1
ATOM 1273 C CA . ALA A 1 162 ? -15.171 1.365 16.986 1.00 83.06 162 ALA A CA 1
ATOM 1274 C C . ALA A 1 162 ? -15.886 1.769 15.699 1.00 83.06 162 ALA A C 1
ATOM 1276 O O . ALA A 1 162 ? -15.810 2.933 15.288 1.00 83.06 162 ALA A O 1
ATOM 1277 N N . ASP A 1 163 ? -16.622 0.838 15.088 1.00 84.12 163 ASP A N 1
ATOM 1278 C CA . ASP A 1 163 ? -17.391 1.141 13.879 1.00 84.12 163 ASP A CA 1
ATOM 1279 C C . ASP A 1 163 ? -18.505 2.165 14.174 1.00 84.12 163 ASP A C 1
ATOM 1281 O O . ASP A 1 163 ? -18.617 3.159 13.455 1.00 84.12 163 ASP A O 1
ATOM 1285 N N . PHE A 1 164 ? -19.273 1.997 15.260 1.00 88.31 164 PHE A N 1
ATOM 1286 C CA . PHE A 1 164 ? -20.267 2.979 15.710 1.00 88.31 164 PHE A CA 1
ATOM 1287 C C . PHE A 1 164 ? -20.278 3.162 17.231 1.00 88.31 164 PHE A C 1
ATOM 1289 O O . PHE A 1 164 ? -20.194 2.197 17.992 1.00 88.31 164 PHE A O 1
ATOM 1296 N N . VAL A 1 165 ? -20.476 4.403 17.680 1.00 91.38 165 VAL A N 1
ATOM 1297 C CA . VAL A 1 165 ? -20.693 4.752 19.093 1.00 91.38 165 VAL A CA 1
ATOM 1298 C C . VAL A 1 165 ? -21.985 5.549 19.210 1.00 91.38 165 VAL A C 1
ATOM 1300 O O . VAL A 1 165 ? -22.104 6.627 18.636 1.00 91.38 165 VAL A O 1
ATOM 1303 N N . LEU A 1 166 ? -22.964 5.022 19.938 1.00 91.69 166 LEU A N 1
ATOM 1304 C CA . LEU A 1 166 ? -24.262 5.654 20.153 1.00 91.69 166 LEU A CA 1
ATOM 1305 C C . LEU A 1 166 ? -24.324 6.184 21.581 1.00 91.69 166 LEU A C 1
ATOM 1307 O O . LEU A 1 166 ? -24.014 5.451 22.521 1.00 91.69 166 LEU A O 1
ATOM 1311 N N . TYR A 1 167 ? -24.769 7.425 21.757 1.00 85.81 167 TYR A N 1
ATOM 1312 C CA . TYR A 1 167 ? -24.883 8.032 23.082 1.00 85.81 167 TYR A CA 1
ATOM 1313 C C . TYR A 1 167 ? -26.321 7.998 23.585 1.00 85.81 167 TYR A C 1
ATOM 1315 O O . TYR A 1 167 ? -27.264 8.350 22.876 1.00 85.81 167 TYR A O 1
ATOM 1323 N N . ALA A 1 168 ? -26.475 7.605 24.843 1.00 84.19 168 ALA A N 1
ATOM 1324 C CA . ALA A 1 168 ? -27.729 7.604 25.572 1.00 84.19 168 ALA A CA 1
ATOM 1325 C C . ALA A 1 168 ? -27.557 8.353 26.907 1.00 84.19 168 ALA A C 1
ATOM 1327 O O . ALA A 1 168 ? -26.440 8.469 27.412 1.00 84.19 168 ALA A O 1
ATOM 1328 N N . PRO A 1 169 ? -28.645 8.820 27.548 1.00 87.75 169 PRO A N 1
ATOM 1329 C CA . PRO A 1 169 ? -28.551 9.518 28.835 1.00 87.75 169 PRO A CA 1
ATOM 1330 C C . PRO A 1 169 ? -27.865 8.712 29.949 1.00 87.75 169 PRO A C 1
ATOM 1332 O O . PRO A 1 169 ? -27.358 9.286 30.907 1.00 87.75 169 PRO A O 1
ATOM 1335 N N . TRP A 1 170 ? -27.863 7.383 29.833 1.00 86.75 170 TRP A N 1
ATOM 1336 C CA . TRP A 1 170 ? -27.281 6.459 30.805 1.00 86.75 170 TRP A CA 1
ATOM 1337 C C . TRP A 1 170 ? -25.878 5.963 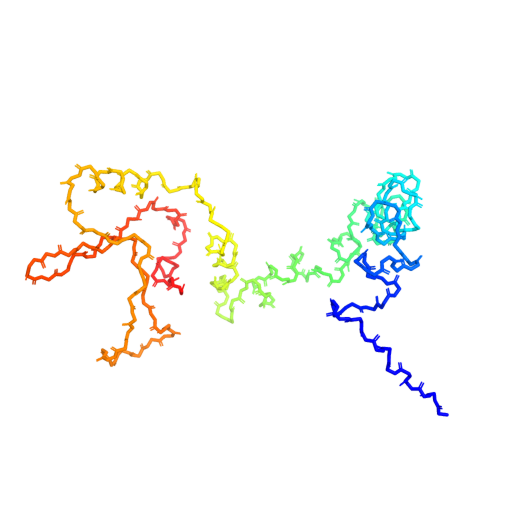30.427 1.00 86.75 170 TRP A C 1
ATOM 1339 O O . TRP A 1 170 ? -25.267 5.248 31.219 1.00 86.75 170 TRP A O 1
ATOM 1349 N N . GLY A 1 171 ? -25.352 6.305 29.247 1.00 87.69 171 GLY A N 1
ATOM 1350 C CA . GLY A 1 171 ? -24.040 5.828 28.812 1.00 87.69 171 GLY A CA 1
ATOM 1351 C C . GLY A 1 171 ? -23.857 5.795 27.298 1.00 87.69 171 GLY A C 1
ATOM 1352 O O . GLY A 1 171 ? -24.485 6.550 26.560 1.00 87.69 171 GLY A O 1
ATOM 1353 N N . ALA A 1 172 ? -22.978 4.908 26.837 1.00 88.50 172 ALA A N 1
ATOM 1354 C CA . ALA A 1 172 ? -22.699 4.706 25.421 1.00 88.50 172 ALA A CA 1
ATOM 1355 C C . ALA A 1 172 ? -22.876 3.234 25.035 1.00 88.50 172 ALA A C 1
ATOM 1357 O O . ALA A 1 172 ? -22.568 2.334 25.819 1.00 88.50 172 ALA A O 1
ATOM 1358 N N . ILE A 1 173 ? -23.349 3.002 23.814 1.00 91.56 173 ILE A N 1
ATOM 1359 C CA . ILE A 1 173 ? -23.388 1.690 23.170 1.00 91.56 173 ILE A CA 1
ATOM 1360 C C . ILE A 1 173 ? -22.329 1.693 22.074 1.00 91.56 173 ILE A C 1
ATOM 1362 O O . ILE A 1 173 ? -22.342 2.562 21.206 1.00 91.56 173 ILE A O 1
ATOM 1366 N N . ILE A 1 174 ? -21.432 0.712 22.109 1.00 89.75 174 ILE A N 1
ATOM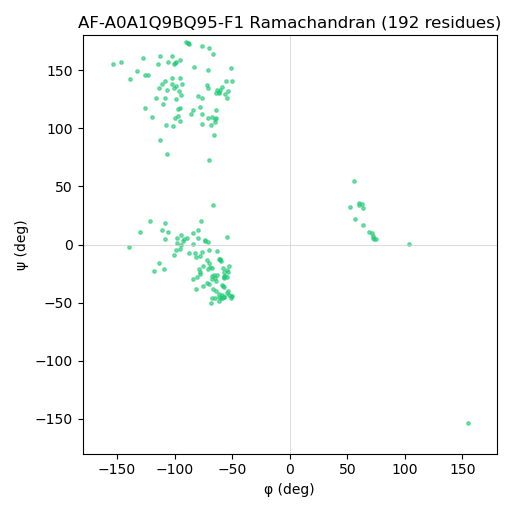 1367 C CA . ILE A 1 174 ? -20.455 0.471 21.047 1.00 89.75 174 ILE A CA 1
ATOM 1368 C C . ILE A 1 174 ? -21.003 -0.652 20.170 1.00 89.75 174 ILE A C 1
ATOM 1370 O O . ILE A 1 174 ? -21.349 -1.719 20.680 1.00 89.75 174 ILE A O 1
ATOM 1374 N N . LEU A 1 175 ? -21.101 -0.402 18.868 1.00 88.50 175 LEU A N 1
ATOM 1375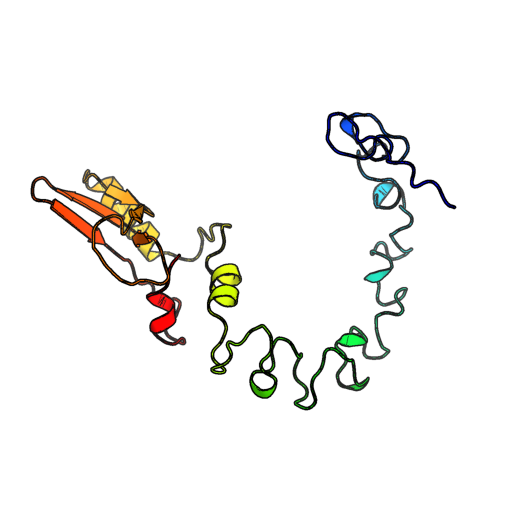 C CA . LEU A 1 175 ? -21.574 -1.366 17.883 1.00 88.50 175 LEU A CA 1
ATOM 1376 C C . LEU A 1 175 ? -20.466 -1.612 16.856 1.00 88.50 175 LEU A C 1
ATOM 1378 O O . LEU A 1 175 ? -20.167 -0.742 16.042 1.00 88.50 175 LEU A O 1
ATOM 1382 N N . GLU A 1 176 ? -19.894 -2.812 16.905 1.00 84.50 176 GLU A N 1
ATOM 1383 C CA . GLU A 1 176 ? -18.943 -3.322 15.913 1.00 84.50 176 GLU A CA 1
ATOM 1384 C C . GLU A 1 176 ? -19.691 -4.181 14.900 1.00 84.50 176 GLU A C 1
ATOM 1386 O O . GLU A 1 176 ? -20.479 -5.056 15.278 1.00 84.50 176 GLU A O 1
ATOM 1391 N N . VAL A 1 177 ? -19.451 -3.954 13.613 1.00 81.00 177 VAL A N 1
ATOM 1392 C CA . VAL A 1 177 ? -20.119 -4.701 12.549 1.00 81.00 177 VAL A CA 1
ATOM 1393 C C . VAL A 1 177 ? -19.112 -5.656 11.927 1.00 81.00 177 VAL A C 1
ATOM 1395 O O . VAL A 1 177 ? -18.271 -5.285 11.112 1.00 81.00 177 VAL A O 1
ATOM 1398 N N . ASP A 1 178 ? -19.215 -6.930 12.294 1.00 77.12 178 ASP A N 1
ATOM 1399 C CA . ASP A 1 178 ? -18.401 -7.969 11.674 1.00 77.12 178 ASP A CA 1
ATOM 1400 C C . ASP A 1 178 ? -19.049 -8.460 10.367 1.00 77.12 178 ASP A C 1
ATOM 1402 O O . ASP A 1 178 ? -20.135 -9.047 10.339 1.00 77.12 178 ASP A O 1
ATOM 1406 N N . GLU A 1 179 ? -18.365 -8.221 9.251 1.00 69.56 179 GLU A N 1
ATOM 1407 C CA . GLU A 1 179 ? -18.743 -8.733 7.931 1.00 69.56 179 GLU A CA 1
ATOM 1408 C C . GLU A 1 179 ? -18.037 -10.049 7.571 1.00 69.56 179 GLU A C 1
ATOM 1410 O O . GLU A 1 179 ? -18.142 -10.518 6.437 1.00 69.56 179 GLU A O 1
ATOM 1415 N N . HIS A 1 180 ? -17.318 -10.654 8.522 1.00 64.00 180 HIS A N 1
ATOM 1416 C CA . HIS A 1 180 ? -16.542 -11.884 8.370 1.00 64.00 180 HIS A CA 1
ATOM 1417 C C . HIS A 1 180 ? -15.571 -11.847 7.184 1.00 64.00 180 HIS A C 1
ATOM 1419 O O . HIS A 1 180 ? -15.255 -12.877 6.572 1.00 64.00 180 HIS A O 1
ATOM 1425 N N . GLN A 1 181 ? -15.051 -10.656 6.872 1.00 55.59 181 GLN A N 1
ATOM 1426 C CA . GLN A 1 181 ? -14.095 -10.439 5.781 1.00 55.59 181 GLN A CA 1
ATOM 1427 C C . GLN A 1 181 ? -12.782 -11.217 5.992 1.00 55.59 181 GLN A C 1
ATOM 1429 O O . GLN A 1 181 ? -12.002 -11.388 5.053 1.00 55.59 181 GLN A O 1
ATOM 1434 N N . HIS A 1 182 ? -12.583 -11.757 7.201 1.00 53.56 182 HIS A N 1
ATOM 1435 C CA . HIS A 1 182 ? -11.430 -12.536 7.636 1.00 53.56 182 HIS A CA 1
ATOM 1436 C C . HIS A 1 182 ? -11.784 -13.955 8.116 1.00 53.56 182 HIS A C 1
ATOM 1438 O O . HIS A 1 182 ? -10.956 -14.584 8.760 1.00 53.56 182 HIS A O 1
ATOM 1444 N N . SER A 1 183 ? -12.940 -14.523 7.744 1.00 53.97 183 SER A N 1
ATOM 1445 C CA . SER A 1 183 ? -13.367 -15.890 8.144 1.00 53.97 183 SER A CA 1
ATOM 1446 C C . SER A 1 183 ? -12.358 -17.021 7.860 1.00 53.97 183 SER A C 1
ATOM 1448 O O . SER A 1 183 ? -12.440 -18.096 8.451 1.00 53.97 183 SER A O 1
AT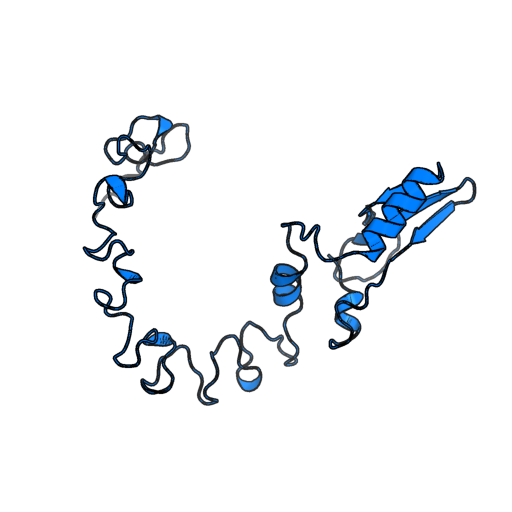OM 1450 N N . HIS A 1 184 ? -11.388 -16.793 6.968 1.00 49.56 184 HIS A N 1
ATOM 1451 C CA . HIS A 1 184 ? -10.291 -17.719 6.659 1.00 49.56 184 HIS A CA 1
ATOM 1452 C C . HIS A 1 184 ? -8.965 -17.406 7.380 1.00 49.56 184 HIS A C 1
ATOM 1454 O O . HIS A 1 184 ? -7.961 -18.073 7.123 1.00 49.56 184 HIS A O 1
ATOM 1460 N N . GLN A 1 185 ? -8.913 -16.370 8.216 1.00 50.34 185 GLN A N 1
ATOM 1461 C CA . GLN A 1 185 ? -7.724 -15.947 8.955 1.00 50.34 185 GLN A CA 1
ATOM 1462 C C . GLN A 1 185 ? -7.904 -16.168 10.458 1.00 50.34 185 GLN A C 1
ATOM 1464 O O . GLN A 1 185 ? -9.002 -16.389 10.954 1.00 50.34 185 GLN A O 1
ATOM 1469 N N . ASP A 1 186 ? -6.780 -16.177 11.172 1.00 53.06 186 ASP A N 1
ATOM 1470 C CA . ASP A 1 186 ? -6.763 -16.340 12.622 1.00 53.06 186 ASP A CA 1
ATOM 1471 C C . ASP A 1 186 ? -7.547 -15.186 13.288 1.00 53.06 186 ASP A C 1
ATOM 1473 O O . ASP A 1 186 ? -7.288 -14.032 12.931 1.00 53.06 186 ASP A O 1
ATOM 1477 N N . PRO A 1 187 ? -8.452 -15.459 14.252 1.00 54.75 187 PRO A N 1
ATOM 1478 C CA . PRO A 1 187 ? -9.265 -14.435 14.915 1.00 54.75 187 PRO A CA 1
ATOM 1479 C C . PRO A 1 187 ? -8.453 -13.288 15.530 1.00 54.75 187 PRO A C 1
ATOM 1481 O O . PRO A 1 187 ? -8.959 -12.179 15.663 1.00 54.75 187 PRO A O 1
ATOM 1484 N N . SER A 1 188 ? -7.169 -13.512 15.848 1.00 53.59 188 SER A N 1
ATOM 1485 C CA . SER A 1 188 ? -6.251 -12.459 16.311 1.00 53.59 188 SER A CA 1
ATOM 1486 C C . SER A 1 188 ? -6.030 -11.317 15.302 1.00 53.59 188 SER A C 1
ATOM 1488 O O . SER A 1 188 ? -5.499 -10.270 15.675 1.00 53.59 188 SER A O 1
ATOM 1490 N N . CYS A 1 189 ? -6.435 -11.503 14.041 1.00 50.62 189 CYS A N 1
ATOM 1491 C CA . CYS A 1 189 ? -6.406 -10.497 12.984 1.00 50.62 189 CYS A CA 1
ATOM 1492 C C . CYS A 1 189 ? -7.519 -9.445 13.124 1.00 50.62 189 CYS A C 1
ATOM 1494 O O . CYS A 1 189 ? -7.269 -8.280 12.834 1.00 50.62 189 CYS A O 1
ATOM 1496 N N . ASP A 1 190 ? -8.712 -9.832 13.592 1.00 50.25 190 ASP A N 1
ATOM 1497 C CA . ASP A 1 190 ? -9.872 -8.930 13.694 1.00 50.25 190 ASP A CA 1
ATOM 1498 C C . ASP A 1 190 ? -9.818 -8.032 14.942 1.00 50.25 190 ASP A C 1
ATOM 1500 O O . ASP A 1 190 ? -10.311 -6.905 14.925 1.00 50.25 190 ASP A O 1
ATOM 1504 N N . VAL A 1 191 ? -9.161 -8.498 16.012 1.00 48.72 191 VAL A N 1
ATOM 1505 C CA . VAL A 1 191 ? -9.023 -7.783 17.302 1.00 48.72 191 VAL A CA 1
ATOM 1506 C C . VAL A 1 191 ? -7.902 -6.738 17.338 1.00 48.72 191 VAL A C 1
ATOM 1508 O O . VAL A 1 191 ? -7.791 -6.000 18.315 1.00 48.72 191 VAL A O 1
ATOM 1511 N N . ARG A 1 192 ? -7.053 -6.648 16.309 1.00 48.78 192 ARG A N 1
ATOM 1512 C CA . ARG A 1 192 ? -5.977 -5.645 16.239 1.00 48.78 192 ARG A CA 1
ATOM 1513 C C . ARG A 1 192 ? -6.257 -4.656 15.110 1.00 48.78 192 ARG A C 1
ATOM 1515 O O . ARG A 1 192 ? -5.816 -4.866 13.986 1.00 48.78 192 ARG A O 1
ATOM 1522 N N . ARG A 1 193 ? -6.964 -3.573 15.443 1.00 48.44 193 ARG A N 1
ATOM 1523 C CA . ARG A 1 193 ? -7.132 -2.360 14.625 1.00 48.44 193 ARG A CA 1
ATOM 1524 C C . ARG A 1 193 ? -6.357 -1.225 15.319 1.00 48.44 193 ARG A C 1
ATOM 1526 O O . ARG A 1 193 ? -6.595 -0.995 16.504 1.00 48.44 193 ARG A O 1
ATOM 1533 N N . ASP A 1 194 ? -5.378 -0.615 14.647 1.00 47.66 194 ASP A N 1
ATOM 1534 C CA . ASP A 1 194 ? -4.595 0.531 15.145 1.00 47.66 194 ASP A CA 1
ATOM 1535 C C . ASP A 1 194 ? -5.161 1.874 14.663 1.00 47.66 194 ASP A C 1
ATOM 1537 O O . ASP A 1 194 ? -5.698 1.920 13.536 1.00 47.66 194 ASP A O 1
#

Nearest PDB structures (foldseek):
  7z2z-assembly1_A  TM=3.999E-01  e=6.109E+00  Saccharomyces cerevisiae S288C
  7z31-assembly1_A  TM=4.096E-01  e=7.926E+00  Saccharomyces cerevisiae S288C

Secondary structure (DSSP, 8-state):
-------PBPTTSSBGGG-TTTT-TTB-TTSSBGGG-TTTT-TTB-TTSSBGGG-TTT-TTB-TTSSBGGG-TTTT-TTB-TTSSBGGG-GGGT-TTB-TTSSB-HHHHHHHHSSSS--TTS-HHHHHHHHHHHHHT--EEEEEEEE-TTS----SSSEEEEEEEEEETTEEEEE-----TTTTS-GGGTS---

Sequence (194 aa):
MATRTIRKKCPHGRQRHLCPDCGGAGICQHRRQKHNCRECGGSNFCEHGRHKHHCRACSSSFCEHGRQKWLCRDCGGGGICEHGRQKHNCRDCGGSSFCEHGRRRLVSHMRAFHGDNPKGLTKSKELEVHQLLAKSGIQFEYQHHLPFRGCGLESETTRAFADFVLYAPWGAIILEVDEHQHSHQDPSCDVRRD

Organism: Symbiodinium microadriaticum (NCBI:txid2951)

Solvent-accessible surface area (backbone atoms only — not comparable to full-atom values): 12095 Å² total; per-residue (Å²): 133,87,80,82,77,80,77,71,54,37,100,85,73,32,52,46,46,69,22,58,90,70,67,10,86,44,37,40,96,85,62,34,49,39,47,76,24,74,93,73,65,8,76,47,43,41,97,84,74,34,49,34,80,76,25,72,92,73,16,87,54,39,41,96,87,75,35,48,36,49,68,22,68,93,74,66,12,83,41,38,40,97,87,72,34,49,40,47,73,22,53,94,72,53,8,78,48,25,34,95,87,54,43,71,29,60,70,64,49,40,60,74,76,67,38,99,67,82,71,89,79,74,59,68,62,55,51,50,50,51,55,52,44,68,72,68,73,60,59,66,44,70,71,37,76,46,66,55,81,86,69,84,71,93,62,100,58,74,42,46,70,38,50,28,41,33,66,51,102,91,49,73,48,78,47,76,76,85,80,62,90,54,78,92,51,66,71,75,60,76,77,64,57,126

Radius of gyration: 25.96 Å; Cα contacts (8 Å, |Δi|>4): 232; chains: 1; bounding box: 73×52×62 Å